Protein 2OU6 (pdb70)

Secondary structure (DSSP, 8-state):
----GGGS---SSSGGGG---TTS-TTS-HHHHHHH--HHHHHHHHHHHTT--GGGTT--BTTB-S-HHHHHHHHHHHHHHHIIIIII-S---TTTSHHHHHHH---SS---SSPPPHHHHHHHHHHHHHHHHHHHTT--HHHHTSBPTT-SSBHHHHHHH--HHHHHHHHHHHHHHHH-

Organism: Deinococcus radiodurans (strain ATCC 13939 / DSM 20539 / JCM 16871 / CCUG 27074 / LMG 4051 / NBRC 15346 / NCIMB 9279 / VKM B-1422 / R1) (NCBI:txid243230)

B-factor: mean 23.92, std 9.07, range [12.84, 69.39]

Sequence (180 aa):
PTFNPELHAQTLNSSERAYFVQQPDDADPAFTPHIGALVELTYARLTTLQAVEGLPEDQQLWATAPGFANSIGTLLAHIAAVERVYHVLLSFQGRDVTPEDDGAAYWGLTGKEGTAPARLPTLDELRAELADARAETLRVFAAKDDAWLAEPLGPGWANQHWAWFHVEDEVNHRGQLRLLRQVLA

Foldseek 3Di:
DFDDCVLADPAPPDCRLVDQDQPSDPLAARLLSSLLNVVNLLNLLCVLCP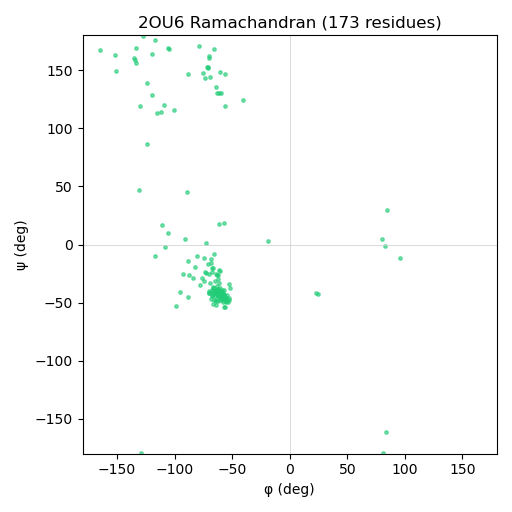PPDQVQQQPADVVGPGGNLLLLLLLLLLLVQCCCFQVVQDHDDLVVSQSSVCSVPVVGGDDDPDRDTPVVSVVSSVVSVSVVRRVNSVDYVVQQQDATNVGDDGNVVSSVVSCVSNVVSVVSNVRSVVVD

Structure (mmCIF, N/CA/C/O backbone):
data_2OU6
#
_entry.id   2OU6
#
_cell.length_a   57.933
_cell.length_b   57.933
_cell.length_c   250.773
_cell.angle_alpha   90.000
_cell.angle_beta   90.000
_cell.angle_gamma   120.000
#
_symmetry.space_group_name_H-M   'P 65 2 2'
#
loop_
_entity.id
_entity.type
_entity.pdbx_description
1 polymer 'Hypothetical protein'
2 non-polymer 'NICKEL (II) ION'
3 non-polymer 'SULFATE ION'
4 non-polymer GLYCEROL
5 water water
#
loop_
_atom_site.group_PDB
_atom_site.id
_atom_site.type_symbol
_atom_site.label_atom_id
_atom_site.label_alt_id
_atom_site.label_comp_id
_atom_site.label_asym_id
_atom_site.label_entity_id
_atom_site.label_seq_id
_atom_site.pdbx_PDB_ins_code
_atom_site.Cartn_x
_atom_site.Cartn_y
_atom_site.Cartn_z
_atom_site.occupancy
_atom_site.B_iso_or_equiv
_atom_site.auth_seq_id
_atom_site.auth_comp_id
_atom_site.auth_asym_id
_atom_site.auth_atom_id
_atom_site.pdbx_PDB_model_num
ATOM 1 N N . PRO A 1 3 ? 35.307 34.290 9.862 1.00 44.40 2 PRO A N 1
ATOM 2 C CA . PRO A 1 3 ? 34.096 34.506 10.691 1.00 41.36 2 PRO A CA 1
ATOM 3 C C . PRO A 1 3 ? 32.780 34.311 9.909 1.00 38.43 2 PRO A C 1
ATOM 4 O O . PRO A 1 3 ? 32.757 34.367 8.675 1.00 33.18 2 PRO A O 1
ATOM 8 N N . THR A 1 4 ? 31.718 34.039 10.653 1.00 35.34 3 THR A N 1
ATOM 9 C CA . THR A 1 4 ? 30.383 33.976 10.102 1.00 33.46 3 THR A CA 1
ATOM 10 C C . THR A 1 4 ? 29.598 35.059 10.843 1.00 33.20 3 THR A C 1
ATOM 11 O O . THR A 1 4 ? 30.051 35.574 11.920 1.00 29.29 3 THR A O 1
ATOM 15 N N . PHE A 1 5 ? 28.442 35.407 10.266 1.00 28.10 4 PHE A N 1
ATOM 16 C CA . PHE A 1 5 ? 27.511 36.391 10.849 1.00 28.42 4 PHE A CA 1
ATOM 17 C C . PHE A 1 5 ? 27.337 36.272 12.375 1.00 28.26 4 PHE A C 1
ATOM 18 O O . PHE A 1 5 ? 26.926 35.260 12.896 1.00 25.37 4 PHE A O 1
ATOM 26 N N . ASN A 1 6 ? 27.580 37.344 13.089 1.00 29.55 5 ASN A N 1
ATOM 27 C CA . ASN A 1 6 ? 27.365 37.315 14.537 1.00 27.04 5 ASN A CA 1
ATOM 28 C C . ASN A 1 6 ? 26.224 38.310 14.785 1.00 23.03 5 ASN A C 1
ATOM 29 O O . ASN A 1 6 ? 26.423 39.484 14.564 1.00 20.78 5 ASN A O 1
ATOM 34 N N . PRO A 1 7 ? 25.036 37.849 15.226 1.00 22.72 6 PRO A N 1
ATOM 35 C CA . PRO A 1 7 ? 23.896 38.784 15.395 1.00 24.54 6 PRO A CA 1
ATOM 36 C C . PRO A 1 7 ? 24.089 39.902 16.380 1.00 23.59 6 PRO A C 1
ATOM 37 O O . PRO A 1 7 ? 23.405 40.951 16.268 1.00 23.13 6 PRO A O 1
ATOM 41 N N . GLU A 1 8 ? 25.014 39.714 17.315 1.00 24.10 7 GLU A N 1
ATOM 42 C CA . GLU A 1 8 ? 25.337 40.735 18.300 1.00 21.55 7 GLU A C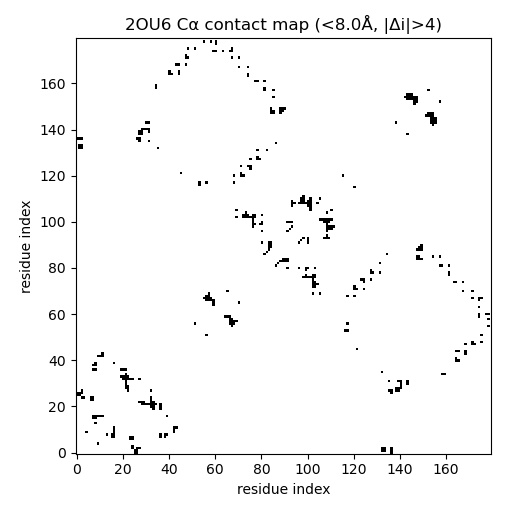A 1
ATOM 43 C C . GLU A 1 8 ? 26.087 41.938 17.731 1.00 22.01 7 GLU A C 1
ATOM 44 O O . GLU A 1 8 ? 26.127 42.983 18.371 1.00 22.57 7 GLU A O 1
ATOM 47 N N . LEU A 1 9 ? 26.654 41.805 16.542 1.00 19.84 8 LEU A N 1
ATOM 48 C CA . LEU A 1 9 ? 27.346 42.889 15.843 1.00 21.48 8 LEU A CA 1
ATOM 49 C C . LEU A 1 9 ? 26.430 43.694 14.917 1.00 20.59 8 LEU A C 1
ATOM 50 O O . LEU A 1 9 ? 26.912 44.586 14.186 1.00 24.50 8 LEU A O 1
ATOM 55 N N . HIS A 1 10 ? 25.133 43.379 14.939 1.00 19.42 9 HIS A N 1
ATOM 56 C CA . HIS A 1 10 ? 24.149 44.044 14.080 1.00 17.26 9 HIS A CA 1
ATOM 57 C C . HIS A 1 10 ? 22.955 44.427 14.903 1.00 17.45 9 HIS A C 1
ATOM 58 O O . HIS A 1 10 ? 22.842 44.062 16.083 1.00 17.14 9 HIS A O 1
ATOM 65 N N . ALA A 1 11 ? 22.086 45.235 14.318 1.00 18.54 10 ALA A N 1
ATOM 66 C CA . ALA A 1 11 ? 20.848 45.645 15.014 1.00 20.08 10 ALA A CA 1
ATOM 67 C C . ALA A 1 11 ? 19.993 44.401 15.252 1.00 19.03 10 ALA A C 1
ATOM 68 O O . ALA A 1 11 ? 19.858 43.605 14.354 1.00 18.87 10 ALA A O 1
ATOM 70 N N . GLN A 1 12 ? 19.4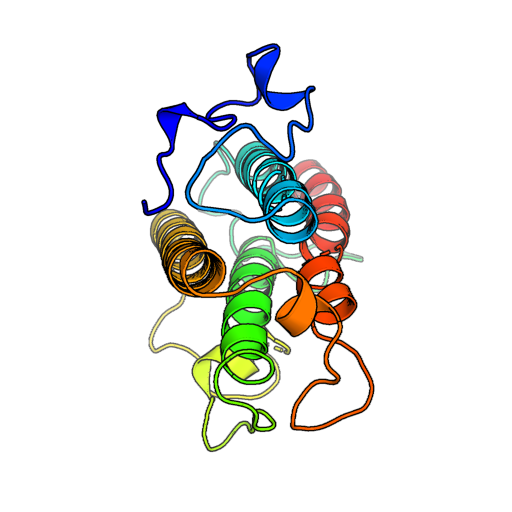43 44.266 16.448 1.00 19.24 11 GLN A N 1
ATOM 71 C CA . GLN A 1 12 ? 18.555 43.151 16.816 1.00 19.84 11 GLN A CA 1
ATOM 72 C C . GLN A 1 12 ? 17.138 43.607 17.172 1.00 19.18 11 GLN A C 1
ATOM 73 O O . GLN A 1 12 ? 16.194 42.801 17.285 1.00 19.99 11 GLN A O 1
ATOM 79 N N . THR A 1 13 ? 16.994 44.908 17.299 1.00 17.35 12 THR A N 1
ATOM 80 C CA . THR A 1 13 ? 15.730 45.561 17.639 1.00 19.36 12 THR A CA 1
ATOM 81 C C . THR A 1 13 ? 15.726 46.956 17.023 1.00 16.85 12 THR A C 1
ATOM 82 O O . THR A 1 13 ? 16.767 47.591 16.927 1.00 20.62 12 THR A O 1
ATOM 86 N N . LEU A 1 14 ? 14.537 47.445 16.666 1.00 18.35 13 LEU A N 1
ATOM 87 C CA . LEU A 1 14 ? 14.360 48.864 16.324 1.00 17.68 13 LEU A CA 1
ATOM 88 C C . LEU A 1 14 ? 14.382 49.787 17.540 1.00 19.52 13 LEU A C 1
ATOM 89 O O . LEU A 1 14 ? 14.493 50.997 17.399 1.00 18.58 13 LEU A O 1
ATOM 94 N N . ASN A 1 15 ? 14.319 49.218 18.741 1.00 16.26 14 ASN A N 1
ATOM 95 C CA . ASN A 1 15 ? 14.370 50.009 19.948 1.00 16.28 14 ASN A CA 1
ATOM 96 C C . ASN A 1 15 ? 15.793 50.239 20.482 1.00 18.67 14 ASN A C 1
ATOM 97 O O . ASN A 1 15 ? 16.054 50.064 21.665 1.00 16.14 14 ASN A O 1
ATOM 102 N N . SER A 1 16 ? 16.712 50.583 19.588 1.00 17.23 15 SER A N 1
ATOM 103 C CA A SER A 1 16 ? 18.104 50.833 19.936 0.50 17.68 15 SER A CA 1
ATOM 104 C CA B SER A 1 16 ? 18.102 50.890 19.962 0.50 18.31 15 SER A CA 1
ATOM 105 C C . SER A 1 16 ? 18.686 51.790 18.909 1.00 15.98 15 SER A C 1
ATOM 106 O O . SER A 1 16 ? 18.261 51.755 17.726 1.00 17.11 15 SER A O 1
ATOM 111 N N . GLU A 1 17 ? 19.667 52.580 19.319 1.00 16.38 16 GLU A N 1
ATOM 112 C CA . GLU A 1 17 ? 20.352 53.446 18.374 1.00 17.27 16 GLU A CA 1
ATOM 113 C C . GLU A 1 17 ? 21.107 52.631 17.303 1.00 16.92 16 GLU A C 1
ATOM 114 O O . GLU A 1 17 ? 21.316 53.129 16.173 1.00 15.77 16 GLU A O 1
ATOM 120 N N . ARG A 1 18 ? 21.490 51.382 17.627 1.00 16.46 17 ARG A N 1
ATOM 121 C CA . ARG A 1 18 ? 22.163 50.493 16.662 1.00 17.01 17 ARG A CA 1
ATOM 122 C C . ARG A 1 18 ? 21.407 50.333 15.342 1.00 16.48 17 ARG A C 1
ATOM 123 O O . ARG A 1 18 ? 22.025 50.266 14.299 1.00 16.98 17 ARG A O 1
ATOM 131 N N . ALA A 1 19 ? 20.072 50.346 15.392 1.00 16.50 18 ALA A N 1
ATOM 132 C CA . ALA A 1 19 ? 19.242 50.127 14.205 1.00 16.80 18 ALA A CA 1
ATOM 133 C C . ALA A 1 19 ? 19.366 51.307 13.218 1.00 17.76 18 ALA A C 1
ATOM 134 O O . ALA A 1 19 ? 18.984 51.172 12.052 1.00 15.42 18 ALA A O 1
ATOM 136 N N . TYR A 1 20 ? 19.893 52.461 13.686 1.00 16.00 19 TYR A N 1
ATOM 137 C CA . TYR A 1 20 ? 19.930 53.723 12.900 1.00 16.08 19 TYR A CA 1
ATOM 138 C C . TYR A 1 20 ? 21.356 54.090 12.504 1.00 17.10 19 TYR A C 1
ATOM 139 O O . TYR A 1 20 ? 21.646 55.233 12.157 1.00 14.73 19 TYR A O 1
ATOM 148 N N . PHE A 1 21 ? 22.249 53.113 12.604 1.00 16.62 20 PHE A N 1
ATOM 149 C CA . PHE A 1 21 ? 23.609 53.189 12.122 1.00 17.50 20 PHE A CA 1
ATOM 150 C C . PHE A 1 21 ? 23.801 52.086 11.084 1.00 18.24 20 PHE A C 1
ATOM 151 O O . PHE A 1 21 ? 23.440 50.916 11.287 1.00 17.60 20 PHE A O 1
ATOM 159 N N . VAL A 1 22 ? 24.298 52.463 9.926 1.00 17.95 21 VAL A N 1
ATOM 160 C CA . VAL A 1 22 ? 24.781 51.493 8.913 1.00 16.57 21 VAL A CA 1
ATOM 161 C C . VAL A 1 22 ? 26.301 51.495 9.057 1.00 19.20 21 VAL A C 1
ATOM 162 O O . VAL A 1 22 ? 26.950 52.514 8.837 1.00 19.64 21 VAL A O 1
ATOM 166 N N . GLN A 1 23 ? 26.831 50.335 9.461 1.00 19.00 22 GLN A N 1
ATOM 167 C CA A GLN A 1 23 ? 28.237 50.161 9.819 0.50 19.14 22 GLN A CA 1
ATOM 168 C CA B GLN A 1 23 ? 28.233 50.153 9.808 0.50 19.71 22 GLN A CA 1
ATOM 169 C C . GLN A 1 23 ? 28.785 49.002 8.971 1.00 21.24 22 GLN A C 1
ATOM 170 O O . GLN A 1 23 ? 28.709 47.832 9.376 1.00 23.19 22 GLN A O 1
ATOM 181 N N . PRO A 1 24 ? 29.290 49.322 7.776 1.00 19.67 23 PRO A N 1
ATOM 182 C CA . PRO A 1 24 ? 29.753 48.288 6.841 1.00 21.78 23 PRO A CA 1
ATOM 183 C C . PRO A 1 24 ? 30.880 47.426 7.347 1.00 21.43 23 PRO A C 1
ATOM 184 O O . PRO A 1 24 ? 31.063 46.322 6.822 1.00 23.06 23 PRO A O 1
ATOM 188 N N . ASP A 1 25 ? 31.628 47.946 8.323 1.00 22.34 24 ASP A N 1
ATOM 189 C CA A ASP A 1 25 ? 32.732 47.168 8.902 0.50 23.36 24 ASP A CA 1
ATOM 190 C CA B ASP A 1 25 ? 32.749 47.299 8.952 0.50 23.57 24 ASP A CA 1
ATOM 191 C C . ASP A 1 25 ? 32.414 46.655 10.316 1.00 23.72 24 ASP A C 1
ATOM 192 O O . ASP A 1 25 ? 33.301 46.271 11.040 1.00 23.08 24 ASP A O 1
ATOM 201 N N . ALA A 1 26 ? 31.134 46.569 10.673 1.00 22.98 25 ALA A N 1
ATOM 202 C CA . ALA A 1 26 ? 30.728 46.073 12.011 1.00 23.60 25 ALA A CA 1
ATOM 203 C C . ALA A 1 26 ? 31.170 44.630 12.281 1.00 23.53 25 ALA A C 1
ATOM 204 O O . ALA A 1 26 ? 31.444 44.261 13.430 1.00 22.08 25 ALA A O 1
ATOM 206 N N . ASP A 1 27 ? 31.193 43.813 11.221 1.00 22.17 26 ASP A N 1
ATOM 207 C CA . ASP A 1 27 ? 31.272 42.386 11.375 1.00 21.55 26 ASP A CA 1
ATOM 208 C C . ASP A 1 27 ? 32.405 41.866 10.453 1.00 22.12 26 ASP A C 1
ATOM 209 O O . ASP A 1 27 ? 32.337 42.036 9.242 1.00 22.03 26 ASP A O 1
ATOM 214 N N . PRO A 1 28 ? 33.443 41.235 11.033 1.00 21.96 27 PRO A N 1
ATOM 215 C CA . PRO A 1 28 ? 34.554 40.749 10.208 1.00 22.68 27 PRO A CA 1
ATOM 216 C C . PRO A 1 28 ? 34.195 39.616 9.232 1.00 21.37 27 PRO A C 1
ATOM 217 O O . PRO A 1 28 ? 34.998 39.297 8.376 1.00 21.06 27 PRO A O 1
ATOM 221 N N . ALA A 1 29 ? 32.994 39.063 9.325 1.00 20.54 28 ALA A N 1
ATOM 222 C CA . ALA A 1 29 ? 32.509 38.049 8.389 1.00 20.96 28 ALA A CA 1
ATOM 223 C C . ALA A 1 29 ? 32.296 38.613 6.978 1.00 20.26 28 ALA A C 1
ATOM 224 O O . ALA A 1 29 ? 32.281 37.875 5.996 1.00 20.54 28 ALA A O 1
ATOM 226 N N . PHE A 1 30 ? 32.155 39.931 6.872 1.00 18.61 29 PHE A N 1
ATOM 227 C CA . PHE A 1 30 ? 31.775 40.571 5.598 1.00 20.73 29 PHE A CA 1
ATOM 228 C C . PHE A 1 30 ? 32.763 41.632 5.125 1.00 21.32 29 PHE A C 1
ATOM 229 O O . PHE A 1 30 ? 33.252 42.425 5.913 1.00 21.43 29 PHE A O 1
ATOM 237 N N . THR A 1 31 ? 33.016 41.634 3.825 1.00 18.81 30 THR A N 1
ATOM 238 C CA . THR A 1 31 ? 33.708 42.692 3.107 1.00 20.38 30 THR A CA 1
ATOM 239 C C . THR A 1 31 ? 32.790 43.955 3.045 1.00 21.05 30 THR A C 1
ATOM 240 O O . THR A 1 31 ? 31.599 43.864 3.261 1.00 21.29 30 THR A O 1
ATOM 244 N N . PRO A 1 32 ? 33.362 45.129 2.788 1.00 23.02 31 PRO A N 1
ATOM 245 C CA . PRO A 1 32 ? 32.604 46.406 2.990 1.00 22.67 31 PRO A CA 1
ATOM 246 C C . PRO A 1 32 ? 31.278 46.611 2.264 1.00 20.05 31 PRO A C 1
ATOM 247 O O . PRO A 1 32 ? 30.302 46.933 2.914 1.00 19.87 31 PRO A O 1
ATOM 251 N N . HIS A 1 33 ? 31.215 46.466 0.951 1.00 19.81 32 HIS A N 1
ATOM 252 C CA . HIS A 1 33 ? 29.908 46.614 0.275 1.00 18.37 32 HIS A CA 1
ATOM 253 C C . HIS A 1 33 ? 28.898 45.528 0.698 1.00 16.67 32 HIS A C 1
ATOM 254 O O . HIS A 1 33 ? 27.697 45.818 0.816 1.00 17.68 32 HIS A O 1
ATOM 261 N N . ILE A 1 34 ? 29.374 44.289 0.872 1.00 18.49 33 ILE A N 1
ATOM 262 C CA . ILE A 1 34 ? 28.549 43.209 1.359 1.00 16.20 33 ILE A CA 1
ATOM 263 C C . ILE A 1 34 ? 28.037 43.530 2.786 1.00 16.17 33 ILE A C 1
ATOM 264 O O . ILE A 1 34 ? 26.856 43.366 3.088 1.00 18.15 33 ILE A O 1
ATOM 269 N N . GLY A 1 35 ? 28.923 44.091 3.597 1.00 17.70 34 GLY A N 1
ATOM 270 C CA . GLY A 1 35 ? 28.584 44.489 4.958 1.00 19.00 34 GLY A CA 1
ATOM 271 C C . GLY A 1 35 ? 27.477 45.523 4.960 1.00 17.57 34 GLY A C 1
ATOM 272 O O . GLY A 1 35 ? 26.547 45.447 5.731 1.00 15.96 34 GLY A O 1
ATOM 273 N N . ALA A 1 36 ? 27.575 46.504 4.080 1.00 17.07 35 ALA A N 1
ATOM 274 C CA . ALA A 1 36 ? 26.546 47.528 3.960 1.00 17.66 35 ALA A CA 1
ATOM 275 C C . ALA A 1 36 ? 25.218 46.910 3.556 1.00 20.86 35 ALA A C 1
ATOM 276 O O . ALA A 1 36 ? 24.194 47.263 4.109 1.00 17.05 35 ALA A O 1
ATOM 278 N N . LEU A 1 37 ? 25.219 45.980 2.583 1.00 19.19 36 LEU A N 1
ATOM 279 C CA . LEU A 1 37 ? 24.000 45.254 2.248 1.00 19.18 36 LEU A CA 1
ATOM 280 C C . LEU A 1 37 ? 23.395 44.519 3.412 1.00 18.50 36 LEU A C 1
ATOM 281 O O . LEU A 1 37 ? 22.177 44.512 3.591 1.00 19.32 36 LEU A O 1
ATOM 286 N N . VAL A 1 38 ? 24.220 43.852 4.193 1.00 18.09 37 VAL A N 1
ATOM 287 C CA . VAL A 1 38 ? 23.752 43.114 5.356 1.00 16.13 37 VAL A CA 1
ATOM 288 C C . VAL A 1 38 ? 23.010 44.044 6.334 1.00 17.49 37 VAL A C 1
ATOM 289 O O . VAL A 1 38 ? 21.985 43.685 6.880 1.00 17.43 37 VAL A O 1
ATOM 293 N N . GLU A 1 39 ? 23.549 45.225 6.559 1.00 18.46 38 GLU A N 1
ATOM 294 C CA . GLU A 1 39 ? 22.925 46.207 7.443 1.00 17.59 38 GLU A CA 1
ATOM 295 C C . GLU A 1 39 ? 21.568 46.602 6.905 1.00 15.81 38 GLU A C 1
ATOM 296 O O . GLU A 1 39 ? 20.573 46.683 7.654 1.00 16.30 38 GLU A O 1
ATOM 310 N N . LEU A 1 41 ? 19.630 44.978 4.601 1.00 18.00 40 LEU A N 1
ATOM 311 C CA . LEU A 1 41 ? 18.764 43.807 4.688 1.00 17.98 40 LEU A CA 1
ATOM 312 C C . LEU A 1 41 ? 18.257 43.585 6.098 1.00 16.09 40 LEU A C 1
ATOM 313 O O . LEU A 1 41 ? 17.073 43.250 6.267 1.00 16.22 40 LEU A O 1
ATOM 318 N N . THR A 1 42 ? 19.128 43.746 7.084 1.00 16.81 41 THR A N 1
ATOM 319 C CA . THR A 1 42 ? 18.730 43.617 8.492 1.00 17.06 41 THR A CA 1
ATOM 320 C C . THR A 1 42 ? 17.653 44.633 8.894 1.00 16.68 41 THR A C 1
ATOM 321 O O . THR A 1 42 ? 16.666 44.282 9.560 1.00 17.70 41 THR A O 1
ATOM 325 N N . TYR A 1 43 ? 17.873 45.893 8.526 1.00 17.10 42 TYR A N 1
ATOM 326 C CA . TYR A 1 43 ? 16.921 46.970 8.809 1.00 17.32 42 TYR A CA 1
ATOM 327 C C . TYR A 1 43 ? 15.579 46.737 8.122 1.00 16.46 42 TYR A C 1
ATOM 328 O O . TYR A 1 43 ? 14.518 46.870 8.715 1.00 16.55 42 TYR A O 1
ATOM 337 N N . ALA A 1 44 ? 15.620 46.315 6.868 1.00 16.85 43 ALA A N 1
ATOM 338 C CA . ALA A 1 44 ? 14.407 46.015 6.160 1.00 16.91 43 ALA A CA 1
ATOM 339 C C . ALA A 1 44 ? 13.585 44.874 6.844 1.00 16.91 43 ALA A C 1
ATOM 340 O O . ALA A 1 44 ? 12.355 44.989 7.014 1.00 17.75 43 ALA A O 1
ATOM 342 N N . ARG A 1 45 ? 14.282 43.864 7.328 1.00 17.37 44 ARG A N 1
ATOM 343 C CA . ARG A 1 45 ? 13.620 42.730 7.972 1.00 17.83 44 ARG A CA 1
ATOM 344 C C . ARG A 1 45 ? 13.027 43.134 9.327 1.00 16.45 44 ARG A C 1
ATOM 345 O O . ARG A 1 45 ? 11.910 42.755 9.632 1.00 17.51 44 ARG A O 1
ATOM 353 N N . LEU A 1 46 ? 13.758 43.922 10.111 1.00 15.58 45 LEU A N 1
ATOM 354 C CA . LEU A 1 46 ? 13.271 44.409 11.412 1.00 16.02 45 LEU A CA 1
ATOM 355 C C . LEU A 1 46 ? 11.970 45.211 11.182 1.00 14.45 45 LEU A C 1
ATOM 356 O O . LEU A 1 46 ? 11.027 45.116 11.993 1.00 16.32 45 LEU A O 1
ATOM 361 N N . THR A 1 47 ? 11.952 46.024 10.117 1.00 16.42 46 THR A N 1
ATOM 362 C CA . THR A 1 47 ? 10.767 46.860 9.860 1.00 15.72 46 THR A CA 1
ATOM 363 C C . THR A 1 47 ? 9.567 46.034 9.309 1.00 16.53 46 THR A C 1
ATOM 364 O O . THR A 1 47 ? 8.421 46.363 9.576 1.00 17.67 46 THR A O 1
ATOM 368 N N . THR A 1 48 ? 9.852 44.963 8.561 1.00 16.99 47 THR A N 1
ATOM 369 C CA . THR A 1 48 ? 8.816 44.036 8.132 1.00 16.06 47 THR A CA 1
ATOM 370 C C . THR A 1 48 ? 8.196 43.355 9.357 1.00 16.33 47 THR A C 1
ATOM 371 O O . THR A 1 48 ? 6.959 43.285 9.542 1.00 18.16 47 THR A O 1
ATOM 375 N N . LEU A 1 49 ? 9.058 42.846 10.233 1.00 16.65 48 LEU A N 1
ATOM 376 C CA . LEU A 1 49 ? 8.553 42.173 11.433 1.00 15.85 48 LEU A CA 1
ATOM 377 C C . LEU A 1 49 ? 7.777 43.124 12.339 1.00 17.54 48 LEU A C 1
ATOM 378 O O . LEU A 1 49 ? 6.756 42.747 12.880 1.00 17.58 48 LEU A O 1
ATOM 383 N N . GLN A 1 50 ? 8.235 44.363 12.510 1.00 16.80 49 GLN A N 1
ATOM 384 C CA . GLN A 1 50 ? 7.467 45.328 13.331 1.00 17.55 49 GLN A CA 1
ATOM 385 C C . GLN A 1 50 ? 6.077 45.568 12.750 1.00 18.51 49 GLN A C 1
ATOM 386 O O . GLN A 1 50 ? 5.078 45.721 13.479 1.00 1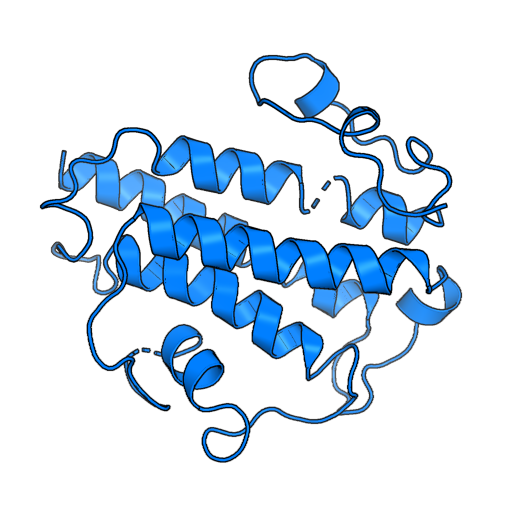6.59 49 GLN A O 1
ATOM 392 N N . ALA A 1 51 ? 5.988 45.597 11.416 1.00 18.52 50 ALA A N 1
ATOM 393 C CA . ALA A 1 51 ? 4.736 45.887 10.760 1.00 20.11 50 ALA A CA 1
ATOM 394 C C . ALA A 1 51 ? 3.645 44.861 11.045 1.00 19.15 50 ALA A C 1
ATOM 395 O O . ALA A 1 51 ? 2.472 45.218 11.043 1.00 20.75 50 ALA A O 1
ATOM 397 N N . VAL A 1 52 ? 4.038 43.608 11.281 1.00 16.71 51 VAL A N 1
ATOM 398 C CA . VAL A 1 52 ? 3.118 42.490 11.500 1.00 15.96 51 VAL A CA 1
ATOM 399 C C . VAL A 1 52 ? 3.089 41.998 12.948 1.00 20.12 51 VAL A C 1
ATOM 400 O O . VAL A 1 52 ? 2.338 41.086 13.308 1.00 20.47 51 VAL A O 1
ATOM 404 N N . GLU A 1 53 ? 3.909 42.594 13.786 1.00 21.25 52 GLU A N 1
ATOM 405 C CA . GLU A 1 53 ? 3.981 42.156 15.191 1.00 21.57 52 GLU A CA 1
ATOM 406 C C . GLU A 1 53 ? 2.638 42.386 15.870 1.00 20.09 52 GLU A C 1
ATOM 407 O O . GLU A 1 53 ? 2.070 43.479 15.798 1.00 21.42 52 GLU A O 1
ATOM 413 N N . GLY A 1 54 ? 2.140 41.350 16.540 1.00 22.69 53 GLY A N 1
ATOM 414 C CA . GLY A 1 54 ? 0.873 41.419 17.252 1.00 22.77 53 GLY A CA 1
ATOM 415 C C . GLY A 1 54 ? -0.349 41.254 16.375 1.00 24.56 53 GLY A C 1
ATOM 416 O O . GLY A 1 54 ? -1.451 41.400 16.844 1.00 24.74 53 GLY A O 1
ATOM 417 N N . LEU A 1 55 ? -0.185 40.966 15.088 1.00 23.56 54 LEU A N 1
ATOM 418 C CA . LEU A 1 55 ? -1.341 40.814 14.187 1.00 24.23 54 LEU A CA 1
ATOM 419 C C . LEU A 1 55 ? -2.268 39.691 14.672 1.00 24.03 54 LEU A C 1
ATOM 420 O O . LEU A 1 55 ? -1.797 38.585 14.900 1.00 27.60 54 LEU A O 1
ATOM 425 N N . PRO A 1 56 ? -3.592 39.954 14.779 1.00 24.58 55 PRO A N 1
ATOM 426 C CA . PRO A 1 56 ? -4.540 38.875 15.057 1.00 26.59 55 PRO A CA 1
ATOM 427 C C . PRO A 1 56 ? -4.508 37.872 13.954 1.00 26.60 55 PRO A C 1
ATOM 428 O O . PRO A 1 56 ? -4.580 38.242 12.763 1.00 23.91 55 PRO A O 1
ATOM 432 N N . GLU A 1 57 ? -4.388 36.605 14.313 1.00 28.08 56 GLU A N 1
ATOM 433 C CA . GLU A 1 57 ? -4.155 35.591 13.305 1.00 30.06 56 GLU A CA 1
ATOM 434 C C . GLU A 1 57 ? -5.319 35.393 12.377 1.00 27.62 56 GLU A C 1
ATOM 435 O O . GLU A 1 57 ? -5.122 34.997 11.237 1.00 25.62 56 GLU A O 1
ATOM 441 N N . ASP A 1 58 ? -6.514 35.743 12.821 1.00 25.57 57 ASP A N 1
ATOM 442 C CA . ASP A 1 58 ? -7.661 35.654 11.932 1.00 26.20 57 ASP A CA 1
ATOM 443 C C . ASP A 1 58 ? -7.621 36.665 10.801 1.00 25.60 57 ASP A C 1
ATOM 444 O O . ASP A 1 58 ? -8.374 36.501 9.866 1.00 26.31 57 ASP A O 1
ATOM 449 N N . GLN A 1 59 ? -6.734 37.668 10.872 1.00 21.74 58 GLN A N 1
ATOM 450 C CA A GLN A 1 59 ? -6.545 38.670 9.806 0.50 23.40 58 GLN A CA 1
ATOM 451 C CA B GLN A 1 59 ? -6.601 38.630 9.761 0.50 23.46 58 GLN A CA 1
ATOM 452 C C . GLN A 1 59 ? -5.482 38.290 8.753 1.00 21.03 58 GLN A C 1
ATOM 453 O O . GLN A 1 59 ? -5.311 38.988 7.761 1.00 21.57 58 GLN A O 1
ATOM 464 N N . LEU A 1 60 ? -4.763 37.193 8.976 1.00 18.70 59 LEU A N 1
ATOM 465 C CA . LEU A 1 60 ? -3.588 36.871 8.188 1.00 20.34 59 LEU A CA 1
ATOM 466 C C . LEU A 1 60 ? -3.859 36.757 6.692 1.00 17.07 59 LEU A C 1
ATOM 467 O O . LEU A 1 60 ? -3.047 37.212 5.881 1.00 18.62 59 LEU A O 1
ATOM 472 N N . TRP A 1 61 ? -4.976 36.118 6.327 1.00 19.72 60 TRP A N 1
ATOM 473 C CA . TRP A 1 61 ? -5.307 35.903 4.900 1.00 21.88 60 TRP A CA 1
ATOM 474 C C . TRP A 1 61 ? -6.412 36.805 4.386 1.00 21.19 60 TRP A C 1
ATOM 475 O O . TRP A 1 61 ? -6.865 36.599 3.274 1.00 20.86 60 TRP A O 1
ATOM 486 N N . ALA A 1 62 ? -6.803 37.798 5.182 1.00 21.30 61 ALA A N 1
ATOM 487 C CA . ALA A 1 62 ? -7.868 38.728 4.823 1.00 22.95 61 ALA A CA 1
ATOM 488 C C . ALA A 1 62 ? -7.372 39.703 3.762 1.00 23.28 61 ALA A C 1
ATOM 489 O O . ALA A 1 62 ? -6.211 40.104 3.756 1.00 21.07 61 ALA A O 1
ATOM 491 N N . THR A 1 63 ? -8.255 40.048 2.836 1.00 25.26 62 THR A N 1
ATOM 492 C CA . THR A 1 63 ? -7.955 41.070 1.832 1.00 24.60 62 THR A CA 1
ATOM 493 C C . THR A 1 63 ? -8.931 42.238 2.042 1.00 27.24 62 THR A C 1
ATOM 494 O O . THR A 1 63 ? -9.784 42.182 2.908 1.00 25.72 62 THR A O 1
ATOM 498 N N . ALA A 1 64 ? -8.772 43.306 1.274 1.00 26.25 63 ALA A N 1
ATOM 499 C CA . ALA A 1 64 ? -9.645 44.458 1.344 1.00 27.54 63 ALA A CA 1
ATOM 500 C C . ALA A 1 64 ? -9.654 45.118 -0.031 1.00 28.10 63 ALA A C 1
ATOM 501 O O . ALA A 1 64 ? -8.794 44.807 -0.862 1.00 26.01 63 ALA A O 1
ATOM 503 N N . PRO A 1 65 ? -10.652 45.993 -0.298 1.00 30.00 64 PRO A N 1
ATOM 504 C CA . PRO A 1 65 ? -10.693 46.737 -1.579 1.00 29.71 64 PRO A CA 1
ATOM 505 C C . PRO A 1 65 ? -9.427 47.546 -1.854 1.00 27.37 64 PRO A C 1
ATOM 506 O O . PRO A 1 65 ? -9.084 48.424 -1.063 1.00 29.19 64 PRO A O 1
ATOM 510 N N . GLY A 1 66 ? -8.736 47.220 -2.953 1.00 24.97 65 GLY A N 1
ATOM 511 C CA . GLY A 1 66 ? -7.431 47.801 -3.277 1.00 24.86 65 GLY A CA 1
ATOM 512 C C . GLY A 1 66 ? -6.248 46.956 -2.845 1.00 23.33 65 GLY A C 1
ATOM 513 O O . GLY A 1 66 ? -5.116 47.207 -3.249 1.00 24.46 65 GLY A O 1
ATOM 514 N N . PHE A 1 67 ? -6.514 45.944 -2.028 1.00 21.28 66 PHE A N 1
ATOM 515 C CA . PHE A 1 67 ? -5.476 45.075 -1.474 1.00 23.74 66 PHE A CA 1
ATOM 516 C C . PHE A 1 67 ? -5.790 43.635 -1.839 1.00 24.24 66 PHE A C 1
ATOM 517 O O . PHE A 1 67 ? -6.379 42.887 -1.043 1.00 26.93 66 PHE A O 1
ATOM 525 N N . ALA A 1 68 ? -5.331 43.242 -3.019 1.00 25.87 67 ALA A N 1
ATOM 526 C CA . ALA A 1 68 ? -5.522 41.884 -3.550 1.00 25.92 67 ALA A CA 1
ATOM 527 C C . ALA A 1 68 ? -4.668 40.848 -2.854 1.00 23.68 67 ALA A C 1
ATOM 528 O O . ALA A 1 68 ? -4.994 39.679 -2.863 1.00 22.31 67 ALA A O 1
ATOM 530 N N . ASN A 1 69 ? -3.557 41.267 -2.261 1.00 22.19 68 ASN A N 1
ATOM 531 C CA . ASN A 1 69 ? -2.667 40.366 -1.567 1.00 20.13 68 ASN A CA 1
ATOM 532 C C . ASN A 1 69 ? -2.740 40.595 -0.066 1.00 18.18 68 ASN A C 1
ATOM 533 O O . ASN A 1 69 ? -2.464 41.680 0.435 1.00 18.58 68 ASN A O 1
ATOM 538 N N . SER A 1 70 ? -3.124 39.543 0.645 1.00 17.58 69 SER A N 1
ATOM 539 C CA . SER A 1 70 ? -3.212 39.554 2.101 1.00 16.51 69 SER A CA 1
ATOM 540 C C . SER A 1 70 ? -1.822 39.718 2.750 1.00 17.10 69 SER A C 1
ATOM 541 O O . SER A 1 70 ? -0.788 39.558 2.091 1.00 17.12 69 SER A O 1
ATOM 544 N N . ILE A 1 71 ? -1.816 39.981 4.055 1.00 15.55 70 ILE A N 1
ATOM 545 C CA . ILE A 1 71 ? -0.563 40.033 4.811 1.00 18.42 70 ILE A CA 1
ATOM 546 C C . ILE A 1 71 ? 0.198 38.728 4.697 1.00 19.38 70 ILE A C 1
ATOM 547 O O . ILE A 1 71 ? 1.405 38.736 4.455 1.00 15.25 70 ILE A O 1
ATOM 552 N N . GLY A 1 72 ? -0.486 37.592 4.822 1.00 17.01 71 GLY A N 1
ATOM 553 C CA . GLY A 1 72 ? 0.185 36.298 4.662 1.00 16.55 71 GLY A CA 1
ATOM 554 C C . GLY A 1 72 ? 0.808 36.093 3.281 1.00 15.94 71 GLY A C 1
ATOM 555 O O . GLY A 1 72 ? 1.934 35.590 3.136 1.00 16.15 71 GLY A O 1
ATOM 556 N N . THR A 1 73 ? 0.065 36.478 2.251 1.00 15.03 72 THR A N 1
ATOM 557 C CA . THR A 1 73 ? 0.529 36.385 0.887 1.00 15.75 72 THR A CA 1
ATOM 558 C C . THR A 1 73 ? 1.824 37.244 0.703 1.00 18.56 72 THR A C 1
ATOM 559 O O . THR A 1 73 ? 2.803 36.816 0.067 1.00 16.49 72 THR A O 1
ATOM 563 N N . LEU A 1 74 ? 1.814 38.464 1.221 1.00 17.70 73 LEU A N 1
ATOM 564 C CA . LEU A 1 74 ? 2.955 39.344 1.130 1.00 17.18 73 LEU A CA 1
ATOM 565 C C . LEU A 1 74 ? 4.143 38.801 1.919 1.00 17.08 73 LEU A C 1
ATOM 566 O O . LEU A 1 74 ? 5.269 38.852 1.423 1.00 16.33 73 LEU A O 1
ATOM 571 N N . LEU A 1 75 ? 3.924 38.283 3.127 1.00 17.41 74 LEU A N 1
ATOM 572 C CA . LEU A 1 75 ? 5.044 37.669 3.859 1.00 17.41 74 LEU A CA 1
ATOM 573 C C . LEU A 1 75 ? 5.637 36.445 3.121 1.00 17.85 74 LEU A C 1
ATOM 574 O O . LEU A 1 75 ? 6.862 36.221 3.110 1.00 16.90 74 LEU A O 1
ATOM 579 N N . ALA A 1 76 ? 4.767 35.638 2.508 1.00 18.10 75 ALA A N 1
ATOM 580 C CA . ALA A 1 76 ? 5.218 34.483 1.711 1.00 17.58 75 ALA A CA 1
ATOM 581 C C . ALA A 1 76 ? 6.057 34.965 0.527 1.00 16.07 75 ALA A C 1
ATOM 582 O O . ALA A 1 76 ? 7.079 34.359 0.180 1.00 15.70 75 ALA A O 1
ATOM 584 N N . HIS A 1 77 ? 5.619 36.068 -0.062 1.00 16.48 76 HIS A N 1
ATOM 585 C CA . HIS A 1 77 ? 6.268 36.658 -1.215 1.00 16.01 76 HIS A CA 1
ATOM 586 C C . HIS A 1 77 ? 7.665 37.164 -0.843 1.00 15.64 76 HIS A C 1
ATOM 587 O O . HIS A 1 77 ? 8.642 36.888 -1.575 1.00 16.02 76 HIS A O 1
ATOM 594 N N . ILE A 1 78 ? 7.760 37.897 0.268 1.00 16.88 77 ILE A N 1
ATOM 595 C CA . ILE A 1 78 ? 9.056 38.445 0.718 1.00 17.28 77 ILE A CA 1
ATOM 596 C C . ILE A 1 78 ? 10.062 37.308 0.875 1.00 19.34 77 ILE A C 1
ATOM 597 O O . ILE A 1 78 ? 11.160 37.412 0.359 1.00 19.09 77 ILE A O 1
ATOM 602 N N . ALA A 1 79 ? 9.690 36.215 1.548 1.00 15.93 78 ALA A N 1
ATOM 603 C CA . ALA A 1 79 ? 10.622 35.103 1.730 1.00 19.78 78 ALA A CA 1
ATOM 604 C C . ALA A 1 79 ? 10.985 34.451 0.402 1.00 18.06 78 ALA A C 1
ATOM 605 O O . ALA A 1 79 ? 12.148 34.065 0.178 1.00 18.54 78 ALA A O 1
ATOM 607 N N . ALA A 1 80 ? 9.975 34.308 -0.437 1.00 17.51 79 ALA A N 1
ATOM 608 C CA . ALA A 1 80 ? 10.133 33.615 -1.717 1.00 18.53 79 ALA A CA 1
ATOM 609 C C . ALA A 1 80 ? 11.056 34.387 -2.646 1.00 19.58 79 ALA A C 1
ATOM 610 O O . ALA A 1 80 ? 11.860 33.794 -3.395 1.00 18.48 79 ALA A O 1
ATOM 612 N N . VAL A 1 81 ? 10.971 35.711 -2.617 1.00 17.98 80 VAL A N 1
ATOM 613 C CA . VAL A 1 81 ? 11.898 36.509 -3.450 1.00 18.14 80 VAL A CA 1
ATOM 614 C C . VAL A 1 81 ? 13.359 36.229 -3.013 1.00 18.92 80 VAL A C 1
ATOM 615 O O . VAL A 1 81 ? 14.254 36.053 -3.833 1.00 17.27 80 VAL A O 1
ATOM 619 N N . GLU A 1 82 ? 13.588 36.183 -1.713 1.00 17.98 81 GLU A N 1
ATOM 620 C CA . GLU A 1 82 ? 14.931 35.807 -1.198 1.00 17.79 81 GLU A CA 1
ATOM 621 C C . GLU A 1 82 ? 15.353 34.397 -1.681 1.00 18.02 81 GLU A C 1
ATOM 622 O O . GLU A 1 82 ? 16.460 34.218 -2.166 1.00 20.48 81 GLU A O 1
ATOM 628 N N . ARG A 1 83 ? 14.443 33.417 -1.610 1.00 16.97 82 ARG A N 1
ATOM 629 C CA . ARG A 1 83 ? 14.714 32.046 -2.094 1.00 19.24 82 ARG A CA 1
ATOM 630 C C . ARG A 1 83 ? 15.017 32.037 -3.582 1.00 18.87 82 ARG A C 1
ATOM 631 O O . ARG A 1 83 ? 15.906 31.309 -4.020 1.00 17.80 82 ARG A O 1
ATOM 639 N N . VAL A 1 84 ? 14.232 32.802 -4.356 1.00 17.92 83 VAL A N 1
ATOM 640 C CA . VAL A 1 84 ? 14.451 32.965 -5.807 1.00 15.50 83 VAL A CA 1
ATOM 641 C C . VAL A 1 84 ? 15.858 33.528 -6.085 1.00 15.06 83 VAL A C 1
ATOM 642 O O . VAL A 1 84 ? 16.573 33.018 -6.983 1.00 15.16 83 VAL A O 1
ATOM 646 N N . TYR A 1 85 ? 16.258 34.546 -5.330 1.00 16.96 84 TYR A N 1
ATOM 647 C CA . TYR A 1 85 ? 17.596 35.108 -5.516 1.00 17.69 84 TYR A CA 1
ATOM 648 C C . TYR A 1 85 ? 18.743 34.196 -5.053 1.00 17.29 84 TYR A C 1
ATOM 649 O O . TYR A 1 85 ? 19.804 34.255 -5.628 1.00 16.87 84 TYR A O 1
ATOM 658 N N . HIS A 1 86 ? 18.498 33.295 -4.109 1.00 17.77 85 HIS A N 1
ATOM 659 C CA . HIS A 1 86 ? 19.485 32.244 -3.833 1.00 18.40 85 HIS A CA 1
ATOM 660 C C . HIS A 1 86 ? 19.771 31.447 -5.105 1.00 18.94 85 HIS A C 1
ATOM 661 O O . HIS A 1 86 ? 20.904 31.165 -5.406 1.00 19.58 85 HIS A O 1
ATOM 668 N N . VAL A 1 87 ? 18.721 31.113 -5.846 1.00 17.93 86 VAL A N 1
ATOM 669 C CA . VAL A 1 87 ? 18.894 30.384 -7.118 1.00 18.59 86 VAL A CA 1
ATOM 670 C C . VAL A 1 87 ? 19.601 31.219 -8.180 1.00 15.09 86 VAL A C 1
ATOM 671 O O . VAL A 1 87 ? 20.618 30.788 -8.745 1.00 19.43 86 VAL A O 1
ATOM 675 N N . LEU A 1 88 ? 19.111 32.428 -8.413 1.00 17.97 87 LEU A N 1
ATOM 676 C CA A LEU A 1 88 ? 19.705 33.288 -9.433 0.50 17.62 87 LEU A CA 1
ATOM 677 C CA B LEU A 1 88 ? 19.704 33.289 -9.437 0.50 19.29 87 LEU A CA 1
ATOM 678 C C . LEU A 1 88 ? 21.137 33.696 -9.103 1.00 17.05 87 LEU A C 1
ATOM 679 O O . LEU A 1 88 ? 22.016 33.673 -9.976 1.00 18.96 87 LEU A O 1
ATOM 688 N N . SER A 1 89 ? 21.368 34.050 -7.851 1.00 17.20 88 SER A N 1
ATOM 689 C CA . SER A 1 89 ? 22.615 34.662 -7.448 1.00 17.09 88 SER A CA 1
ATOM 690 C C . SER A 1 89 ? 23.668 33.623 -7.070 1.00 18.06 88 SER A C 1
ATOM 691 O O . SER A 1 89 ? 24.839 33.728 -7.467 1.00 18.24 88 SER A O 1
ATOM 694 N N . PHE A 1 90 ? 23.245 32.629 -6.300 1.00 17.84 89 PHE A N 1
ATOM 695 C CA . PHE A 1 90 ? 24.197 31.679 -5.722 1.00 18.79 89 PHE A CA 1
ATOM 696 C C . PHE A 1 90 ? 24.343 30.441 -6.568 1.00 20.25 89 PHE A C 1
ATOM 697 O O . PHE A 1 90 ? 25.470 29.966 -6.767 1.00 20.76 89 PHE A O 1
ATOM 705 N N . GLN A 1 91 ? 23.239 29.933 -7.097 1.00 20.37 90 GLN A N 1
ATOM 706 C CA . GLN A 1 91 ? 23.324 28.740 -7.961 1.00 21.25 90 GLN A CA 1
ATOM 707 C C . GLN A 1 91 ? 23.575 29.060 -9.413 1.00 20.21 90 GLN A C 1
ATOM 708 O O . GLN A 1 91 ? 24.105 28.225 -10.146 1.00 24.16 90 GLN A O 1
ATOM 714 N N . GLY A 1 92 ? 23.172 30.238 -9.843 1.00 20.54 91 GLY A N 1
ATOM 715 C CA . GLY A 1 92 ? 23.529 30.757 -11.160 1.00 20.40 91 GLY A CA 1
ATOM 716 C C . GLY A 1 92 ? 22.631 30.292 -12.256 1.00 21.91 91 GLY A C 1
ATOM 717 O O . GLY A 1 92 ? 23.079 30.130 -13.422 1.00 23.49 91 GLY A O 1
ATOM 718 N N . ARG A 1 93 ? 21.376 30.026 -11.930 1.00 21.39 92 ARG A N 1
ATOM 719 C CA . ARG A 1 93 ? 20.416 29.568 -12.971 1.00 22.57 92 ARG A CA 1
ATOM 720 C C . ARG A 1 93 ? 19.112 30.301 -12.809 1.00 21.66 92 ARG A C 1
ATOM 721 O O . ARG A 1 93 ? 18.819 30.843 -11.761 1.00 20.17 92 ARG A O 1
ATOM 729 N N . ASP A 1 94 ? 18.320 30.309 -13.882 1.00 23.52 93 ASP A N 1
ATOM 730 C CA . ASP A 1 94 ? 16.977 30.869 -13.813 1.00 26.10 93 ASP A CA 1
ATOM 731 C C . ASP A 1 94 ? 16.079 29.978 -13.000 1.00 23.37 93 ASP A C 1
ATOM 732 O O . ASP A 1 94 ? 16.316 28.779 -12.946 1.00 22.06 93 ASP A O 1
ATOM 737 N N . VAL A 1 95 ? 15.073 30.574 -12.371 1.00 23.79 94 VAL A N 1
ATOM 738 C CA . VAL A 1 95 ? 14.072 29.805 -11.618 1.00 21.15 94 VAL A CA 1
ATOM 739 C C . VAL A 1 95 ? 12.951 29.413 -12.577 1.00 25.25 94 VAL A C 1
ATOM 740 O O . VAL A 1 95 ? 12.687 30.130 -13.560 1.00 25.00 94 VAL A O 1
ATOM 744 N N . THR A 1 96 ? 12.359 28.245 -12.344 1.00 24.98 95 THR A N 1
ATOM 745 C CA . THR A 1 96 ? 11.210 27.781 -13.131 1.00 27.69 95 THR A CA 1
ATOM 746 C C . THR A 1 96 ? 10.140 27.255 -12.171 1.00 26.24 95 THR A C 1
ATOM 747 O O . THR A 1 96 ? 10.479 26.825 -11.096 1.00 25.54 95 THR A O 1
ATOM 751 N N . PRO A 1 97 ? 8.856 27.230 -12.589 1.00 30.81 96 PRO A N 1
ATOM 752 C CA . PRO A 1 97 ? 7.840 26.553 -11.752 1.00 30.59 96 PRO A CA 1
ATOM 753 C C . PRO A 1 97 ? 8.081 25.048 -11.589 1.00 29.76 96 PRO A C 1
ATOM 754 O O . PRO A 1 97 ? 7.677 24.453 -10.587 1.00 30.40 96 PRO A O 1
ATOM 758 N N . GLU A 1 98 ? 8.756 24.444 -12.558 1.00 27.77 97 GLU A N 1
ATOM 759 C CA . GLU A 1 98 ? 9.124 23.038 -12.507 1.00 28.65 97 GLU A CA 1
ATOM 760 C C . GLU A 1 98 ? 10.158 22.729 -11.449 1.00 28.28 97 GLU A C 1
ATOM 761 O O . GLU A 1 98 ? 10.029 21.769 -10.708 1.00 29.35 97 GLU A O 1
ATOM 767 N N . ASP A 1 99 ? 11.208 23.532 -11.393 1.00 26.42 98 ASP A N 1
ATOM 768 C CA . ASP A 1 99 ? 12.323 23.262 -10.508 1.00 27.33 98 ASP A CA 1
ATOM 769 C C . ASP A 1 99 ? 12.196 23.945 -9.142 1.00 24.48 98 ASP A C 1
ATOM 770 O O . ASP A 1 99 ? 12.737 23.465 -8.164 1.00 28.23 98 ASP A O 1
ATOM 775 N N . ASP A 1 100 ? 11.456 25.044 -9.086 1.00 25.75 99 ASP A N 1
ATOM 776 C CA . ASP A 1 100 ? 11.388 25.916 -7.905 1.00 23.67 99 ASP A CA 1
ATOM 777 C C . ASP A 1 100 ? 9.915 26.223 -7.554 1.00 21.49 99 ASP A C 1
ATOM 778 O O . ASP A 1 100 ? 9.557 27.372 -7.318 1.00 20.17 99 ASP A O 1
ATOM 783 N N . GLY A 1 101 ? 9.076 25.193 -7.538 1.00 21.29 100 GLY A N 1
ATOM 784 C CA . GLY A 1 101 ? 7.619 25.355 -7.396 1.00 21.97 100 GLY A CA 1
ATOM 785 C C . GLY A 1 101 ? 7.135 26.129 -6.173 1.00 20.05 100 GLY A C 1
ATOM 786 O O . GLY A 1 101 ? 6.279 27.008 -6.299 1.00 18.33 100 GLY A O 1
ATOM 787 N N . ALA A 1 102 ? 7.668 25.826 -4.998 1.00 22.85 101 ALA A N 1
ATOM 788 C CA . ALA A 1 102 ? 7.281 26.570 -3.782 1.00 22.35 101 ALA A CA 1
ATOM 789 C C . ALA A 1 102 ? 7.674 28.053 -3.820 1.00 22.66 101 ALA A C 1
ATOM 790 O O . ALA A 1 102 ? 6.883 28.926 -3.474 1.00 22.84 101 ALA A O 1
ATOM 792 N N . ALA A 1 103 ? 8.922 28.324 -4.191 1.00 21.68 102 ALA A N 1
ATOM 793 C CA . ALA A 1 103 ? 9.371 29.685 -4.355 1.00 22.23 102 ALA A CA 1
ATOM 794 C C . ALA A 1 103 ? 8.546 30.414 -5.417 1.00 19.93 102 ALA A C 1
ATOM 795 O O . ALA A 1 103 ? 8.198 31.576 -5.253 1.00 18.30 102 ALA A O 1
ATOM 797 N N . TYR A 1 104 ? 8.229 29.729 -6.505 1.00 17.35 103 TYR A N 1
ATOM 798 C CA . TYR A 1 104 ? 7.458 30.333 -7.590 1.00 19.65 103 TYR A CA 1
ATOM 799 C C . TYR A 1 104 ? 6.033 30.742 -7.141 1.00 18.87 103 TYR A C 1
ATOM 800 O O . TYR A 1 104 ? 5.494 31.786 -7.558 1.00 18.12 103 TYR A O 1
ATOM 809 N N . TRP A 1 105 ? 5.451 29.948 -6.258 1.00 18.63 104 TRP A N 1
ATOM 810 C CA . TRP A 1 105 ? 4.139 30.237 -5.686 1.00 18.79 104 TRP A CA 1
ATOM 811 C C . TRP A 1 105 ? 4.180 31.521 -4.862 1.00 19.48 104 TRP A C 1
ATOM 812 O O . TRP A 1 105 ? 3.367 32.416 -5.038 1.00 17.47 104 TRP A O 1
ATOM 823 N N . GLY A 1 106 ? 5.128 31.599 -3.947 1.00 18.24 105 GLY A N 1
ATOM 824 C CA . GLY A 1 106 ? 5.375 32.857 -3.204 1.00 16.75 105 GLY A CA 1
ATOM 825 C C . GLY A 1 106 ? 5.652 34.072 -4.097 1.00 18.39 105 GLY A C 1
ATOM 826 O O . GLY A 1 106 ? 5.048 35.146 -3.926 1.00 19.37 105 GLY A O 1
ATOM 827 N N . LEU A 1 107 ? 6.533 33.877 -5.073 1.00 17.16 106 LEU A N 1
ATOM 828 C CA . LEU A 1 107 ? 6.926 34.912 -6.003 1.00 18.31 106 LEU A CA 1
ATOM 829 C C . LEU A 1 107 ? 5.704 35.525 -6.699 1.00 19.30 106 LEU A C 1
ATOM 830 O O . LEU A 1 107 ? 5.595 36.757 -6.858 1.00 19.83 106 LEU A O 1
ATOM 835 N N . THR A 1 108 ? 4.778 34.674 -7.115 1.00 18.40 107 THR A N 1
ATOM 836 C CA . THR A 1 108 ? 3.646 35.073 -7.954 1.00 18.31 107 THR A CA 1
ATOM 837 C C . THR A 1 108 ? 2.344 35.298 -7.204 1.00 19.21 107 THR A C 1
ATOM 838 O O . THR A 1 108 ? 1.247 35.317 -7.791 1.00 20.49 107 THR A O 1
ATOM 850 N N . GLY A 1 110 ? 0.811 33.437 -5.239 1.00 23.87 109 GLY A N 1
ATOM 851 C CA . GLY A 1 110 ? -0.028 32.246 -5.225 1.00 23.80 109 GLY A CA 1
ATOM 852 C C . GLY A 1 110 ? -0.651 31.920 -6.566 1.00 25.13 109 GLY A C 1
ATOM 853 O O . GLY A 1 110 ? -1.381 30.973 -6.656 1.00 29.29 109 GLY A O 1
ATOM 854 N N . LYS A 1 111 ? -0.354 32.665 -7.625 1.00 24.47 110 LYS A N 1
ATOM 855 C CA . LYS A 1 111 ? -1.054 32.462 -8.909 1.00 26.80 110 LYS A CA 1
ATOM 856 C C . LYS A 1 111 ? -0.451 31.345 -9.776 1.00 27.20 110 LYS A C 1
ATOM 857 O O . LYS A 1 111 ? -1.160 30.725 -10.593 1.00 28.65 110 LYS A O 1
ATOM 860 N N . GLU A 1 112 ? 0.846 31.102 -9.643 1.00 25.08 111 GLU A N 1
ATOM 861 C CA . GLU A 1 112 ? 1.546 30.030 -10.330 1.00 26.57 111 GLU A CA 1
ATOM 862 C C . GLU A 1 112 ? 2.317 29.201 -9.303 1.00 25.76 111 GLU A C 1
ATOM 863 O O . GLU A 1 112 ? 2.290 29.492 -8.085 1.00 24.70 111 GLU A O 1
ATOM 869 N N . GLY A 1 113 ? 3.012 28.169 -9.781 1.00 19.62 112 GLY A N 1
ATOM 870 C CA . GLY A 1 113 ? 3.914 27.433 -8.907 1.00 22.56 112 GLY A CA 1
ATOM 871 C C . GLY A 1 113 ? 3.135 26.405 -8.123 1.00 21.43 112 GLY A C 1
ATOM 872 O O . GLY A 1 113 ? 2.000 26.084 -8.467 1.00 24.62 112 GLY A O 1
ATOM 873 N N . THR A 1 114 ? 3.726 25.927 -7.041 1.00 18.87 113 THR A N 1
ATOM 874 C CA . THR A 1 114 ? 3.181 24.847 -6.238 1.00 19.15 113 THR A CA 1
ATOM 875 C C . THR A 1 114 ? 2.752 25.350 -4.884 1.00 18.21 113 THR A C 1
ATOM 876 O O . THR A 1 114 ? 3.603 25.741 -4.060 1.00 18.11 113 THR A O 1
ATOM 880 N N . ALA A 1 115 ? 1.442 25.319 -4.621 1.00 18.23 114 ALA A N 1
ATOM 881 C CA . ALA A 1 115 ? 0.912 25.765 -3.318 1.00 16.32 114 ALA A CA 1
ATOM 882 C C . ALA A 1 115 ? 1.278 24.763 -2.211 1.00 20.06 114 ALA A C 1
ATOM 883 O O . ALA A 1 115 ? 1.439 23.565 -2.470 1.00 19.42 114 ALA A O 1
ATOM 885 N N . PRO A 1 116 ? 1.382 25.247 -0.962 1.00 20.84 115 PRO A N 1
ATOM 886 C CA . PRO A 1 116 ? 1.609 24.322 0.170 1.00 18.67 115 PRO A CA 1
ATOM 887 C C . PRO A 1 116 ? 0.375 23.492 0.425 1.00 17.59 115 PRO A C 1
ATOM 888 O O . PRO A 1 116 ? -0.729 23.836 -0.031 1.00 16.90 115 PRO A O 1
ATOM 892 N N . ALA A 1 117 ? 0.554 22.391 1.147 1.00 18.97 116 ALA A N 1
ATOM 893 C CA . ALA A 1 117 ? -0.534 21.511 1.510 1.00 17.47 116 ALA A CA 1
ATOM 894 C C . ALA A 1 117 ? -1.598 22.273 2.290 1.00 19.73 116 ALA A C 1
ATOM 895 O O . ALA A 1 117 ? -2.791 22.148 1.997 1.00 16.57 116 ALA A O 1
ATOM 897 N N . ARG A 1 118 ? -1.164 23.045 3.291 1.00 17.88 117 ARG A N 1
ATOM 898 C CA . ARG A 1 118 ? -2.029 23.987 3.992 1.00 19.82 117 ARG A CA 1
ATOM 899 C C . ARG A 1 118 ? -1.295 25.324 4.132 1.00 19.40 117 ARG A C 1
ATOM 900 O O . ARG A 1 118 ? -0.060 25.397 4.055 1.00 20.04 117 ARG A O 1
ATOM 908 N N . LEU A 1 119 ? -2.044 26.379 4.330 1.00 18.39 118 LEU A N 1
ATOM 909 C CA . LEU A 1 119 ? -1.420 27.683 4.455 1.00 18.49 118 LEU A CA 1
ATOM 910 C C . LEU A 1 119 ? -0.638 27.749 5.766 1.00 18.55 118 LEU A C 1
ATOM 911 O O . LEU A 1 119 ? -1.080 27.198 6.804 1.00 19.34 118 LEU A O 1
ATOM 916 N N . PR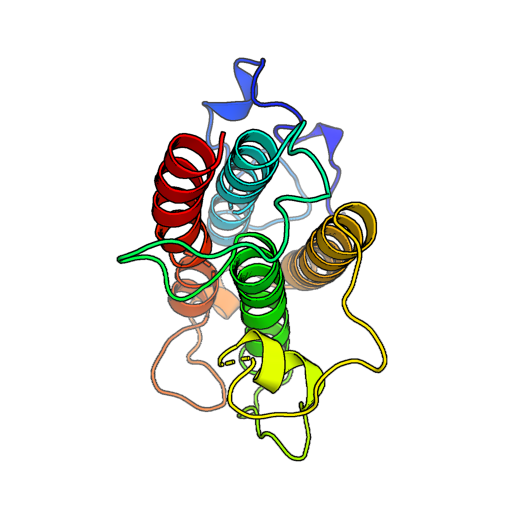O A 1 120 ? 0.501 28.432 5.745 1.00 18.09 119 PRO A N 1
ATOM 917 C CA . PRO A 1 120 ? 1.323 28.589 6.950 1.00 16.07 119 PRO A CA 1
ATOM 918 C C . PRO A 1 120 ? 0.693 29.535 7.950 1.00 17.87 119 PRO A C 1
ATOM 919 O O . PRO A 1 120 ? -0.061 30.444 7.588 1.00 19.50 119 PRO A O 1
ATOM 923 N N . THR A 1 121 ? 1.008 29.333 9.229 1.00 16.80 120 THR A N 1
ATOM 924 C CA . THR A 1 121 ? 0.629 30.286 10.260 1.00 17.45 120 THR A CA 1
ATOM 925 C C . THR A 1 121 ? 1.588 31.490 10.239 1.00 17.78 120 THR A C 1
ATOM 926 O O . THR A 1 121 ? 2.629 31.469 9.538 1.00 16.46 120 THR A O 1
ATOM 930 N N . LEU A 1 122 ? 1.255 32.536 10.991 1.00 18.49 121 LEU A N 1
ATOM 931 C CA . LEU A 1 122 ? 2.135 33.687 11.078 1.00 18.90 121 LEU A CA 1
ATOM 932 C C . LEU A 1 122 ? 3.503 33.248 11.604 1.00 16.75 121 LEU A C 1
ATOM 933 O O . LEU A 1 122 ? 4.521 33.676 11.091 1.00 15.59 121 LEU A O 1
ATOM 938 N N . ASP A 1 123 ? 3.537 32.369 12.629 1.00 17.52 122 ASP A N 1
ATOM 939 C CA . ASP A 1 123 ? 4.847 31.907 13.135 1.00 19.45 122 ASP A CA 1
ATOM 940 C C . ASP A 1 123 ? 5.642 31.158 12.091 1.00 18.28 122 ASP A C 1
ATOM 941 O O . ASP A 1 123 ? 6.897 31.273 12.022 1.00 16.47 122 ASP A O 1
ATOM 946 N N . GLU A 1 124 ? 4.956 30.361 11.286 1.00 18.25 123 GLU A N 1
ATOM 947 C CA . GLU A 1 124 ? 5.661 29.633 10.230 1.00 19.95 123 GLU A CA 1
ATOM 948 C C . GLU A 1 124 ? 6.198 30.569 9.164 1.00 18.58 123 GLU A C 1
ATOM 949 O O . GLU A 1 124 ? 7.265 30.337 8.621 1.00 17.57 123 GLU A O 1
ATOM 955 N N . LEU A 1 125 ? 5.424 31.597 8.818 1.00 17.21 124 LEU A N 1
ATOM 956 C CA . LEU A 1 125 ? 5.841 32.600 7.855 1.00 18.38 124 LEU A CA 1
ATOM 957 C C . LEU A 1 125 ? 7.112 33.309 8.344 1.00 17.47 124 LEU A C 1
ATOM 958 O O . LEU A 1 125 ? 8.051 33.533 7.577 1.00 15.00 124 LEU A O 1
ATOM 963 N N . ARG A 1 126 ? 7.133 33.681 9.615 1.00 16.69 125 ARG A N 1
ATOM 964 C CA . ARG A 1 126 ? 8.328 34.327 10.208 1.00 16.08 125 ARG A CA 1
ATOM 965 C C . ARG A 1 126 ? 9.535 33.356 10.265 1.00 17.79 125 ARG A C 1
ATOM 966 O O . ARG A 1 126 ? 10.688 33.753 9.987 1.00 18.15 125 ARG A O 1
ATOM 974 N N . ALA A 1 127 ? 9.276 32.090 10.554 1.00 17.96 126 ALA A N 1
ATOM 975 C CA . ALA A 1 127 ? 10.346 31.083 10.516 1.00 18.94 126 ALA A CA 1
ATOM 976 C C . ALA A 1 127 ? 10.918 30.933 9.123 1.00 18.95 126 ALA A C 1
ATOM 977 O O . ALA A 1 127 ? 12.121 30.807 8.961 1.00 18.43 126 ALA A O 1
ATOM 979 N N . GLU A 1 128 ? 10.063 30.938 8.114 1.00 18.98 127 GLU A N 1
ATOM 980 C CA . GLU A 1 128 ? 10.577 30.831 6.747 1.00 19.91 127 GLU A CA 1
ATOM 981 C C . GLU A 1 128 ? 11.368 32.083 6.356 1.00 18.43 127 GLU A C 1
ATOM 982 O O . GLU A 1 128 ? 12.377 31.978 5.667 1.00 18.53 127 GLU A O 1
ATOM 988 N N . LEU A 1 129 ? 10.891 33.278 6.738 1.00 17.49 128 LEU A N 1
ATOM 989 C CA . LEU A 1 129 ? 11.673 34.515 6.555 1.00 16.85 128 LEU A CA 1
ATOM 990 C C . LEU A 1 129 ? 13.083 34.389 7.171 1.00 18.14 128 LEU A C 1
ATOM 991 O O . LEU A 1 129 ? 14.088 34.649 6.520 1.00 17.63 128 LEU A O 1
ATOM 996 N N . ALA A 1 130 ? 13.151 33.899 8.401 1.00 17.20 129 ALA A N 1
ATOM 997 C CA . ALA A 1 130 ? 14.423 33.755 9.110 1.00 16.90 129 ALA A CA 1
ATOM 998 C C . ALA A 1 130 ? 15.328 32.731 8.465 1.00 16.53 129 ALA A C 1
ATOM 999 O O . ALA A 1 130 ? 16.550 32.928 8.388 1.00 17.30 129 ALA A O 1
ATOM 1001 N N . ASP A 1 131 ? 14.736 31.616 8.039 1.00 17.15 130 ASP A N 1
ATOM 1002 C CA . ASP A 1 131 ? 15.499 30.552 7.382 1.00 18.94 130 ASP A CA 1
ATOM 1003 C C . ASP A 1 131 ? 16.086 31.023 6.055 1.00 16.45 130 ASP A C 1
ATOM 1004 O O . ASP A 1 131 ? 17.264 30.735 5.749 1.00 17.50 130 ASP A O 1
ATOM 1009 N N . ALA A 1 132 ? 15.287 31.724 5.263 1.00 17.74 131 ALA A N 1
ATOM 1010 C CA . ALA A 1 132 ? 15.793 32.289 4.006 1.00 18.50 131 ALA A CA 1
ATOM 1011 C C . ALA A 1 132 ? 16.957 33.237 4.269 1.00 17.74 131 ALA A C 1
ATOM 1012 O O . ALA A 1 132 ? 17.976 33.167 3.579 1.00 17.46 131 ALA A O 1
ATOM 1014 N N . ARG A 1 133 ? 16.794 34.130 5.251 1.00 18.71 132 ARG A N 1
ATOM 1015 C CA . ARG A 1 133 ? 17.827 35.108 5.584 1.00 17.82 132 ARG A CA 1
ATOM 1016 C C . ARG A 1 133 ? 19.115 34.393 6.080 1.00 16.76 132 ARG A C 1
ATOM 1017 O O . ARG A 1 133 ? 20.238 34.819 5.754 1.00 17.65 132 ARG A O 1
ATOM 1025 N N . ALA A 1 134 ? 18.968 33.327 6.867 1.00 15.63 133 ALA A N 1
ATOM 1026 C CA . ALA A 1 134 ? 20.148 32.611 7.375 1.00 17.11 133 ALA A CA 1
ATOM 1027 C C . ALA A 1 134 ? 21.036 32.130 6.227 1.00 17.42 133 ALA A C 1
ATOM 1028 O O . ALA A 1 134 ? 22.260 32.176 6.332 1.00 18.17 133 ALA A O 1
ATOM 1030 N N . GLU A 1 135 ? 20.397 31.670 5.164 1.00 18.54 134 GLU A N 1
ATOM 1031 C CA . GLU A 1 135 ? 21.098 31.126 4.002 1.00 18.37 134 GLU A CA 1
ATOM 1032 C C . GLU A 1 135 ? 21.819 32.249 3.241 1.00 17.13 134 GLU A C 1
ATOM 1033 O O . GLU A 1 135 ? 22.957 32.099 2.813 1.00 18.31 134 GLU A O 1
ATOM 1039 N N . THR A 1 136 ? 21.168 33.403 3.130 1.00 16.00 135 THR A N 1
ATOM 1040 C CA . THR A 1 136 ? 21.778 34.552 2.519 1.00 15.42 135 THR A CA 1
ATOM 1041 C C . THR A 1 136 ? 23.070 34.919 3.246 1.00 15.54 135 THR A C 1
ATOM 1042 O O . THR A 1 136 ? 24.082 35.180 2.599 1.00 16.74 135 THR A O 1
ATOM 1046 N N . LEU A 1 137 ? 22.999 35.021 4.565 1.00 15.90 136 LEU A N 1
ATOM 1047 C CA . LEU A 1 137 ? 24.132 35.477 5.379 1.00 16.36 136 LEU A CA 1
ATOM 1048 C C . LEU A 1 137 ? 25.271 34.455 5.399 1.00 17.34 136 LEU A C 1
ATOM 1049 O O . LEU A 1 137 ? 26.457 34.831 5.456 1.00 18.08 136 LEU A O 1
ATOM 1054 N N . ARG A 1 138 ? 24.918 33.164 5.341 1.00 16.65 137 ARG A N 1
ATOM 1055 C CA . ARG A 1 138 ? 25.896 32.077 5.202 1.00 17.90 137 ARG A CA 1
ATOM 1056 C C . ARG A 1 138 ? 26.747 32.309 3.949 1.00 15.33 137 ARG A C 1
ATOM 1057 O O . ARG A 1 138 ? 27.967 32.331 4.009 1.00 18.56 137 ARG A O 1
ATOM 1065 N N . VAL A 1 139 ? 26.092 32.480 2.815 1.00 17.39 138 VAL A N 1
ATOM 1066 C CA . VAL A 1 139 ? 26.775 32.677 1.572 1.00 16.64 138 VAL A CA 1
ATOM 1067 C C . VAL A 1 139 ? 27.530 34.001 1.490 1.00 19.01 138 VAL A C 1
ATOM 1068 O O . VAL A 1 139 ? 28.664 34.025 1.022 1.00 17.97 138 VAL A O 1
ATOM 1072 N N . PHE A 1 140 ? 26.914 35.094 1.939 1.00 17.06 139 PHE A N 1
ATOM 1073 C CA . PHE A 1 140 ? 27.614 36.396 1.981 1.00 16.90 139 PHE A CA 1
ATOM 1074 C C . PHE A 1 140 ? 28.976 36.317 2.700 1.00 18.06 139 PHE A C 1
ATOM 1075 O O . PHE A 1 140 ? 29.936 36.967 2.265 1.00 19.31 139 PHE A O 1
ATOM 1083 N N . ALA A 1 141 ? 29.079 35.523 3.763 1.00 18.16 140 ALA A N 1
ATOM 1084 C CA . ALA A 1 141 ? 30.348 35.407 4.500 1.00 20.82 140 ALA A CA 1
ATOM 1085 C C . ALA A 1 141 ? 31.452 34.730 3.668 1.00 21.86 140 ALA A C 1
ATOM 1086 O O . ALA A 1 141 ? 32.642 34.896 3.963 1.00 22.53 140 ALA A O 1
ATOM 1088 N N . ALA A 1 142 ? 31.043 34.003 2.635 1.00 20.86 141 ALA A N 1
ATOM 1089 C CA . ALA A 1 142 ? 31.974 33.297 1.741 1.00 20.46 141 ALA A CA 1
ATOM 1090 C C . ALA A 1 142 ? 32.464 34.137 0.560 1.00 23.16 141 ALA A C 1
ATOM 1091 O O . ALA A 1 142 ? 33.435 33.755 -0.111 1.00 24.98 141 ALA A O 1
ATOM 1093 N N . LYS A 1 143 ? 31.801 35.267 0.296 1.00 18.53 142 LYS A N 1
ATOM 1094 C CA . LYS A 1 143 ? 32.049 36.093 -0.901 1.00 19.98 142 LYS A CA 1
ATOM 1095 C C . LYS A 1 143 ? 32.822 37.372 -0.579 1.00 20.85 142 LYS A C 1
ATOM 1096 O O . LYS A 1 143 ? 32.953 37.746 0.586 1.00 20.61 142 LYS A O 1
ATOM 1102 N N . ASP A 1 144 ? 33.292 38.060 -1.621 1.00 18.51 143 ASP A N 1
ATOM 1103 C CA . ASP A 1 144 ? 33.940 39.346 -1.444 1.00 19.72 143 ASP A CA 1
ATOM 1104 C C . ASP A 1 144 ? 33.336 40.379 -2.376 1.00 19.92 143 ASP A C 1
ATOM 1105 O O . ASP A 1 144 ? 32.407 40.081 -3.133 1.00 18.86 143 ASP A O 1
ATOM 1110 N N . ASP A 1 145 ? 33.849 41.607 -2.325 1.00 19.72 144 ASP A N 1
ATOM 1111 C CA . ASP A 1 145 ? 33.201 42.683 -3.026 1.00 20.66 144 ASP A CA 1
ATOM 1112 C C . ASP A 1 145 ? 33.433 42.540 -4.537 1.00 20.06 144 ASP A C 1
ATOM 1113 O O . ASP A 1 145 ? 32.638 43.050 -5.337 1.00 21.58 144 ASP A O 1
ATOM 1118 N N . ALA A 1 146 ? 34.494 41.842 -4.949 1.00 21.60 145 ALA A N 1
ATOM 1119 C CA . ALA A 1 146 ? 34.683 41.565 -6.371 1.00 20.09 145 ALA A CA 1
ATOM 1120 C C . ALA A 1 146 ? 33.534 40.720 -6.900 1.00 21.73 145 ALA A C 1
ATOM 1121 O O . ALA A 1 146 ? 33.050 40.928 -8.020 1.00 19.35 145 ALA A O 1
ATOM 1123 N N . TRP A 1 147 ? 33.085 39.763 -6.094 1.00 18.52 146 TRP A N 1
ATOM 1124 C CA . TRP A 1 147 ? 31.949 38.933 -6.477 1.00 20.15 146 TRP A CA 1
ATOM 1125 C C . TRP A 1 147 ? 30.686 39.800 -6.661 1.00 20.19 146 TRP A C 1
ATOM 1126 O O . TRP A 1 147 ? 29.894 39.574 -7.580 1.00 19.97 146 TRP A O 1
ATOM 1137 N N . LEU A 1 148 ? 30.503 40.772 -5.775 1.00 20.43 147 LEU A N 1
ATOM 1138 C CA . LEU A 1 148 ? 29.340 41.629 -5.806 1.00 21.85 147 LEU A CA 1
ATOM 1139 C C . LEU A 1 148 ? 29.259 42.445 -7.115 1.00 21.72 147 LEU A C 1
ATOM 1140 O O . LEU A 1 148 ? 28.171 42.736 -7.635 1.00 20.47 147 LEU A O 1
ATOM 1145 N N . ALA A 1 149 ? 30.399 42.699 -7.737 1.00 20.72 148 ALA A N 1
ATOM 1146 C CA . ALA A 1 149 ? 30.420 43.385 -8.991 1.00 20.27 148 ALA A CA 1
ATOM 1147 C C . ALA A 1 149 ? 30.106 42.490 -10.211 1.00 23.31 148 ALA A C 1
ATOM 1148 O O . ALA A 1 149 ? 29.971 42.984 -11.321 1.00 23.52 148 ALA A O 1
ATOM 1150 N N . GLU A 1 150 ? 30.043 41.185 -10.040 1.00 19.84 149 GLU A N 1
ATOM 1151 C CA . GLU A 1 150 ? 29.912 40.303 -11.203 1.00 18.33 149 GLU A CA 1
ATOM 1152 C C . GLU A 1 150 ? 28.490 40.341 -11.745 1.00 16.81 149 GLU A C 1
ATOM 1153 O O . GLU A 1 150 ? 27.532 40.414 -10.964 1.00 14.57 149 GLU A O 1
ATOM 1159 N N . PRO A 1 151 ? 28.334 40.185 -13.063 1.00 17.54 150 PRO A N 1
ATOM 1160 C CA . PRO A 1 151 ? 26.991 39.858 -13.556 1.00 17.74 150 PRO A CA 1
ATOM 1161 C C . PRO A 1 151 ? 26.492 38.568 -12.990 1.00 17.81 150 PRO A C 1
ATOM 1162 O O . PRO A 1 151 ? 27.281 37.650 -12.744 1.00 18.44 150 PRO A O 1
ATOM 1166 N N . LEU A 1 152 ? 25.178 38.487 -12.812 1.00 17.64 151 LEU A N 1
ATOM 1167 C CA . LEU A 1 152 ? 24.516 37.240 -12.543 1.00 17.99 151 LEU A CA 1
ATOM 1168 C C . LEU A 1 152 ? 24.804 36.226 -13.634 1.00 19.19 151 LEU A C 1
ATOM 1169 O O . LEU A 1 152 ? 24.937 36.570 -14.826 1.00 19.08 151 LEU A O 1
ATOM 1174 N N . GLY A 1 153 ? 24.881 34.957 -13.258 1.00 18.61 152 GLY A N 1
ATOM 1175 C CA . GLY A 1 153 ? 25.069 33.896 -14.271 1.00 19.64 152 GLY A CA 1
ATOM 1176 C C . GLY A 1 153 ? 23.997 33.948 -15.354 1.00 20.99 152 GLY A C 1
ATOM 1177 O O . GLY A 1 153 ? 24.319 33.931 -16.538 1.00 21.30 152 GLY A O 1
ATOM 1178 N N . PRO A 1 154 ? 22.715 34.022 -14.978 1.00 16.89 153 PRO A N 1
ATOM 1179 C CA . PRO A 1 154 ? 21.641 34.154 -16.029 1.00 18.42 153 PRO A CA 1
ATOM 1180 C C . PRO A 1 154 ? 21.539 35.533 -16.719 1.00 20.01 153 PRO A C 1
ATOM 1181 O O . PRO A 1 154 ? 20.670 35.742 -17.589 1.00 19.06 153 PRO A O 1
ATOM 1185 N N . GLY A 1 155 ? 22.425 36.455 -16.344 1.00 18.38 154 GLY A N 1
ATOM 1186 C CA . GLY A 1 155 ? 22.522 37.760 -16.924 1.00 19.13 154 GLY A CA 1
ATOM 1187 C C . GLY A 1 155 ? 21.547 38.802 -16.431 1.00 18.59 154 GLY A C 1
ATOM 1188 O O . GLY A 1 155 ? 20.718 38.575 -15.504 1.00 16.72 154 GLY A O 1
ATOM 1189 N N . TRP A 1 156 ? 21.704 39.979 -17.034 1.00 17.73 155 TRP A N 1
ATOM 1190 C CA . TRP A 1 156 ? 20.720 41.072 -16.979 1.00 17.51 155 TRP A CA 1
ATOM 1191 C C . TRP A 1 156 ? 20.793 41.952 -15.730 1.00 18.82 155 TRP A C 1
ATOM 1192 O O . TRP A 1 156 ? 20.008 42.903 -15.593 1.00 20.56 155 TRP A O 1
ATOM 1203 N N . ALA A 1 157 ? 21.704 41.629 -14.816 1.00 17.81 156 ALA A N 1
ATOM 1204 C CA . 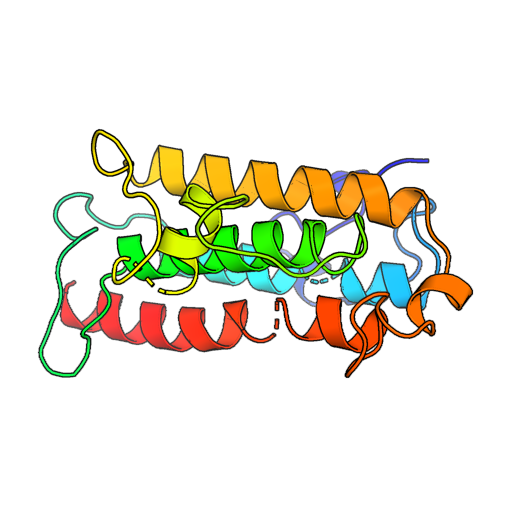ALA A 1 157 ? 21.886 42.420 -13.582 1.00 16.67 156 ALA A CA 1
ATOM 1205 C C . ALA A 1 157 ? 23.191 42.015 -12.995 1.00 17.17 156 ALA A C 1
ATOM 1206 O O . ALA A 1 157 ? 23.777 40.975 -13.392 1.00 16.91 156 ALA A O 1
ATOM 1208 N N . ASN A 1 158 ? 23.665 42.792 -12.027 1.00 15.47 157 ASN A N 1
ATOM 1209 C CA . ASN A 1 158 ? 24.802 42.319 -11.255 1.00 14.73 157 ASN A CA 1
ATOM 1210 C C . ASN A 1 158 ? 24.402 41.854 -9.857 1.00 14.92 157 ASN A C 1
ATOM 1211 O O . ASN A 1 158 ? 23.264 42.030 -9.415 1.00 15.77 157 ASN A O 1
ATOM 1216 N N . GLN A 1 159 ? 25.335 41.199 -9.205 1.00 16.27 158 GLN A N 1
ATOM 1217 C CA . GLN A 1 159 ? 25.105 40.657 -7.867 1.00 15.95 158 GLN A CA 1
ATOM 1218 C C . GLN A 1 159 ? 24.714 41.771 -6.871 1.00 17.08 158 GLN A C 1
ATOM 1219 O O . GLN A 1 159 ? 23.806 41.597 -6.020 1.00 16.38 158 GLN A O 1
ATOM 1225 N N . HIS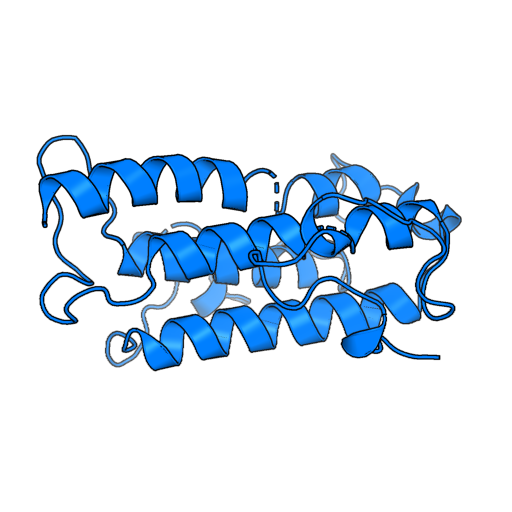 A 1 160 ? 25.357 42.934 -6.998 1.00 16.05 159 HIS A N 1
ATOM 1226 C CA . HIS A 1 160 ? 25.089 44.053 -6.096 1.00 15.13 159 HIS A CA 1
ATOM 1227 C C . HIS A 1 160 ? 23.609 44.510 -6.234 1.00 16.15 159 HIS A C 1
ATOM 1228 O O . HIS A 1 160 ? 22.897 44.676 -5.232 1.00 16.82 159 HIS A O 1
ATOM 1235 N N . TRP A 1 161 ? 23.171 44.700 -7.461 1.00 16.94 160 TRP A N 1
ATOM 1236 C CA . TRP A 1 161 ? 21.770 45.034 -7.712 1.00 15.77 160 TRP A CA 1
ATOM 1237 C C . TRP A 1 161 ? 20.793 43.966 -7.207 1.00 16.91 160 TRP A C 1
ATOM 1238 O O . TRP A 1 161 ? 19.777 44.311 -6.621 1.00 18.01 160 TRP A O 1
ATOM 1249 N N . ALA A 1 162 ? 21.093 42.692 -7.449 1.00 15.09 161 ALA A N 1
ATOM 1250 C CA . ALA A 1 162 ? 20.201 41.579 -7.070 1.00 16.96 161 ALA A CA 1
ATOM 1251 C C . ALA A 1 162 ? 19.878 41.636 -5.589 1.00 16.61 161 ALA A C 1
ATOM 1252 O O . ALA A 1 162 ? 18.706 41.531 -5.188 1.00 17.32 161 ALA A O 1
ATOM 1254 N N . TRP A 1 163 ? 20.906 41.840 -4.773 1.00 17.06 162 TRP A N 1
ATOM 1255 C CA . TRP A 1 163 ? 20.705 41.812 -3.319 1.00 15.78 162 TRP A CA 1
ATOM 1256 C C . TRP A 1 163 ? 20.076 43.116 -2.809 1.00 16.68 162 TRP A C 1
ATOM 1257 O O . TRP A 1 163 ? 19.284 43.091 -1.882 1.00 17.97 162 TRP A O 1
ATOM 1268 N N . PHE A 1 164 ? 20.436 44.227 -3.426 1.00 17.78 163 PHE A N 1
ATOM 1269 C CA . PHE A 1 164 ? 19.721 45.489 -3.250 1.00 15.77 163 PHE A CA 1
ATOM 1270 C C . PHE A 1 164 ? 18.234 45.287 -3.517 1.00 15.64 163 PHE A C 1
ATOM 1271 O O . PHE A 1 164 ? 17.386 45.744 -2.765 1.00 16.12 163 PHE A O 1
ATOM 1279 N N . HIS A 1 165 ? 17.924 44.597 -4.618 1.00 16.50 164 HIS A N 1
ATOM 1280 C CA . HIS A 1 165 ? 16.531 44.408 -5.062 1.00 16.46 164 HIS A CA 1
ATOM 1281 C C . HIS A 1 165 ? 15.744 43.558 -4.040 1.00 17.45 164 HIS A C 1
ATOM 1282 O O . HIS A 1 165 ? 14.573 43.812 -3.783 1.00 16.75 164 HIS A O 1
ATOM 1289 N N . VAL A 1 166 ? 16.367 42.529 -3.500 1.00 17.46 165 VAL A N 1
ATOM 1290 C CA . VAL A 1 166 ? 15.716 41.701 -2.470 1.00 19.14 165 VAL A CA 1
ATOM 1291 C C . VAL A 1 166 ? 15.291 42.622 -1.291 1.00 18.99 165 VAL A C 1
ATOM 1292 O O . VAL A 1 166 ? 14.175 42.509 -0.769 1.00 18.95 165 VAL A O 1
ATOM 1304 N N . GLU A 1 168 ? 14.932 46.054 -1.373 1.00 16.79 167 GLU A N 1
ATOM 1305 C CA . GLU A 1 168 ? 14.039 47.110 -1.856 1.00 19.20 167 GLU A CA 1
ATOM 1306 C C . GLU A 1 168 ? 12.631 46.552 -2.058 1.00 19.19 167 GLU A C 1
ATOM 1307 O O . GLU A 1 168 ? 11.629 47.206 -1.670 1.00 18.06 167 GLU A O 1
ATOM 1313 N N . ASP A 1 169 ? 12.529 45.349 -2.61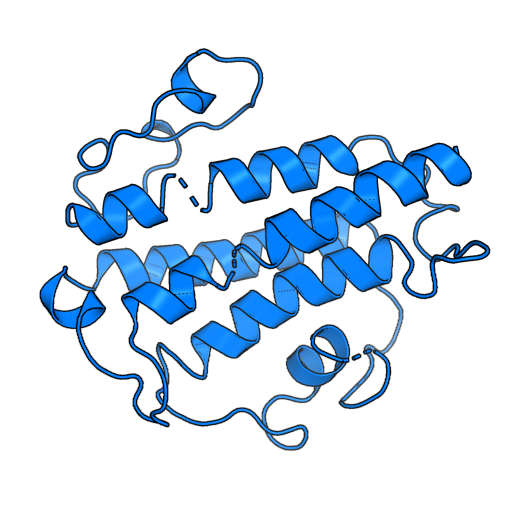5 1.00 18.40 168 ASP A N 1
ATOM 1314 C CA . ASP A 1 169 ? 11.181 44.786 -2.804 1.00 16.09 168 ASP A CA 1
ATOM 1315 C C . ASP A 1 169 ? 10.503 44.486 -1.480 1.00 18.27 168 ASP A C 1
ATOM 1316 O O . ASP A 1 169 ? 9.293 44.704 -1.378 1.00 17.47 168 ASP A O 1
ATOM 1321 N N . GLU A 1 170 ? 11.265 44.024 -0.485 1.00 16.87 169 GLU A N 1
ATOM 1322 C CA . GLU A 1 170 ? 10.733 43.833 0.858 1.00 17.71 169 GLU A CA 1
ATOM 1323 C C . GLU A 1 170 ? 10.101 45.138 1.398 1.00 14.80 169 GLU A C 1
ATOM 1324 O O . GLU A 1 170 ? 8.953 45.147 1.890 1.00 16.07 169 GLU A O 1
ATOM 1330 N N . VAL A 1 171 ? 10.839 46.242 1.266 1.00 15.22 170 VAL A N 1
ATOM 1331 C CA . VAL A 1 171 ? 10.411 47.537 1.759 1.00 16.33 170 VAL A CA 1
ATOM 1332 C C . VAL A 1 171 ? 9.155 48.011 1.017 1.00 17.19 170 VAL A C 1
ATOM 1333 O O . VAL A 1 171 ? 8.237 48.521 1.612 1.00 16.50 170 VAL A O 1
ATOM 1337 N N . ASN A 1 172 ? 9.137 47.791 -0.311 1.00 16.18 171 ASN A N 1
ATOM 1338 C CA . ASN A 1 172 ? 7.976 48.083 -1.137 1.00 16.01 171 ASN A CA 1
ATOM 1339 C C . ASN A 1 172 ? 6.734 47.409 -0.592 1.00 17.29 171 ASN A C 1
ATOM 1340 O O . ASN A 1 172 ? 5.721 48.036 -0.379 1.00 17.72 171 ASN A O 1
ATOM 1345 N N . HIS A 1 173 ? 6.837 46.113 -0.309 1.00 17.13 172 HIS A N 1
ATOM 1346 C CA . HIS A 1 173 ? 5.685 45.373 0.178 1.00 17.55 172 HIS A CA 1
ATOM 1347 C C . HIS A 1 173 ? 5.365 45.654 1.633 1.00 15.88 172 HIS A C 1
ATOM 1348 O O . HIS A 1 173 ? 4.192 45.590 2.037 1.00 17.41 172 HIS A O 1
ATOM 1355 N N . ARG A 1 174 ? 6.397 45.995 2.409 1.00 16.26 173 ARG A N 1
ATOM 1356 C CA . ARG A 1 174 ? 6.152 46.435 3.793 1.00 16.42 173 ARG A CA 1
ATOM 1357 C C . ARG A 1 174 ? 5.346 47.764 3.816 1.00 13.82 173 ARG A C 1
ATOM 1358 O O . ARG A 1 174 ? 4.488 47.960 4.664 1.00 16.13 173 ARG A O 1
ATOM 1366 N N . GLY A 1 175 ? 5.523 48.615 2.824 1.00 15.80 174 GLY A N 1
ATOM 1367 C CA . GLY A 1 175 ? 4.666 49.824 2.755 1.00 16.21 174 GLY A CA 1
ATOM 1368 C C . GLY A 1 175 ? 3.189 49.476 2.594 1.00 16.34 174 GLY A C 1
ATOM 1369 O O . GLY A 1 175 ? 2.287 50.108 3.170 1.00 17.96 174 GLY A O 1
ATOM 1370 N N . GLN A 1 176 ? 2.963 48.430 1.778 1.00 16.26 175 GLN A N 1
ATOM 1371 C CA . GLN A 1 176 ? 1.633 47.859 1.520 1.00 16.95 175 GLN A CA 1
ATOM 1372 C C . GLN A 1 176 ? 1.065 47.190 2.760 1.00 17.54 175 GLN A C 1
ATOM 1373 O O . GLN A 1 176 ? -0.075 47.421 3.124 1.00 17.63 175 GLN A O 1
ATOM 1379 N N . LEU A 1 177 ? 1.908 46.424 3.448 1.00 16.57 176 LEU A N 1
ATOM 1380 C CA . LEU A 1 177 ? 1.536 45.756 4.692 1.00 17.93 176 LEU A CA 1
ATOM 1381 C C . LEU A 1 177 ? 1.063 46.771 5.715 1.00 17.75 176 LEU A C 1
ATOM 1382 O O . LEU A 1 177 ? 0.062 46.520 6.410 1.00 19.76 176 LEU A O 1
ATOM 1387 N N . ARG A 1 178 ? 1.770 47.896 5.835 1.00 17.43 177 ARG A N 1
ATOM 1388 C CA . ARG A 1 178 ? 1.384 48.933 6.805 1.00 17.51 177 ARG A CA 1
ATOM 1389 C C . ARG A 1 178 ? -0.050 49.405 6.579 1.00 19.91 177 ARG A C 1
ATOM 1390 O O . ARG A 1 178 ? -0.834 49.546 7.529 1.00 17.87 177 ARG A O 1
ATOM 1398 N N . LEU A 1 179 ? -0.389 49.680 5.327 1.00 18.55 178 LEU A N 1
ATOM 1399 C CA . LEU A 1 179 ? -1.745 50.158 5.011 1.00 17.98 178 LEU A CA 1
ATOM 1400 C C . LEU A 1 179 ? -2.804 49.076 5.183 1.00 17.24 178 LEU A C 1
ATOM 1401 O O . LEU A 1 179 ? -3.880 49.354 5.702 1.00 18.14 178 LEU A O 1
ATOM 1406 N N . LEU A 1 180 ? -2.506 47.843 4.756 1.00 17.78 179 LEU A N 1
ATOM 1407 C CA . LEU A 1 180 ? -3.469 46.761 4.896 1.00 20.27 179 LEU A CA 1
ATOM 1408 C C . LEU A 1 180 ? -3.791 46.475 6.378 1.00 17.18 179 LEU A C 1
ATOM 1409 O O . LEU A 1 180 ? -4.969 46.303 6.751 1.00 21.34 179 LEU A O 1
ATOM 1414 N N . ARG A 1 181 ? -2.761 46.427 7.216 1.00 19.04 180 ARG A N 1
ATOM 1415 C CA . ARG A 1 181 ? -3.011 46.149 8.622 1.00 19.41 180 ARG A CA 1
ATOM 1416 C C . ARG A 1 181 ? -3.928 47.205 9.216 1.00 22.48 180 ARG A C 1
ATOM 1417 O O . ARG A 1 181 ? -4.822 46.899 10.010 1.00 21.98 180 ARG A O 1
ATOM 1425 N N . GLN A 1 182 ? -3.701 48.451 8.834 1.00 21.82 181 GLN A N 1
ATOM 1426 C CA . GLN A 1 182 ? -4.509 49.592 9.324 1.00 24.74 181 GLN A CA 1
ATOM 1427 C C . GLN A 1 182 ? -5.987 49.501 8.864 1.00 24.75 181 GLN A C 1
ATOM 1428 O O . GLN A 1 182 ? -6.890 49.765 9.625 1.00 25.17 181 GLN A O 1
ATOM 1434 N N . VAL A 1 183 ? -6.226 49.078 7.634 1.00 22.95 182 VAL A N 1
ATOM 1435 C CA . VAL A 1 183 ? -7.576 48.805 7.131 1.00 25.64 182 VAL A CA 1
ATOM 1436 C C . VAL A 1 183 ? -8.272 47.688 7.902 1.00 27.84 182 VAL A C 1
ATOM 1437 O O . VAL A 1 183 ? -9.451 47.802 8.230 1.00 27.24 182 VAL A O 1
ATOM 1441 N N . LEU A 1 184 ? -7.556 46.613 8.204 1.00 25.41 183 LEU A N 1
ATOM 1442 C CA . LEU A 1 184 ? -8.174 45.414 8.773 1.00 28.87 183 LEU A CA 1
ATOM 1443 C C . LEU A 1 184 ? -8.379 45.529 10.266 1.00 35.74 183 LEU A C 1
ATOM 1444 O O . LEU A 1 184 ? -9.166 44.787 10.873 1.00 37.14 183 LEU A O 1
ATOM 1449 N N . ALA A 1 185 ? -7.638 46.452 10.859 1.00 39.05 184 ALA A N 1
ATOM 1450 C CA . ALA A 1 185 ? -7.392 46.407 12.268 1.00 43.29 184 ALA A CA 1
ATOM 1451 C C . ALA A 1 185 ? -7.465 47.842 12.782 1.00 41.22 184 ALA A C 1
ATOM 1452 O O . ALA A 1 185 ? -6.445 48.477 12.984 1.00 42.23 184 ALA A O 1
#

Solvent-accessible surface area: 9106 Å² total

InterPro domains:
  IPR007061 Mycothiol-S-transferase [PF04978] (36-183)
  IPR034660 DinB/YfiT-like putative metalloenzymes [G3DSA:1.20.120.450] (1-189)
  IPR034660 DinB/YfiT-like putative metalloenzymes [SSF109854] (8-183)

Radius of gyration: 16.61 Å; Cα contacts (8 Å, |Δi|>4): 244; chains: 1; bounding box: 45×32×37 Å

CATH classification: 1.20.120.450

Nearest PDB structures (foldseek):
  2ou6-assembly1_A-2  TM=1.006E+00  e=6.583E-28  Deinococcus radiodurans
  5cog-assembly1_A  TM=7.514E-01  e=2.776E-03  Saccharomyces cerevisiae
  2qnl-assembly1_A-2  TM=6.995E-01  e=8.115E-03  Cytophaga hutchinsonii ATCC 33406
  5com-assembly2_B  TM=6.744E-01  e=1.221E-02  Clostridioides difficile 630
  2nsg-assembly1_A  TM=6.335E-01  e=2.899E-01  Corynebacterium glutamicum